Protein AF-A0AA39LMT8-F1 (afdb_monomer)

Mean predicted aligned error: 19.01 Å

Foldseek 3Di:
DVVVVVVVVVVVVVVVVVVVVVVVVVVVVVVVVVPDDDDPPPPPPPPPPPPPPDDPPVDFPAWEFELKDKDKAQPDADPVQAPADRIFIKMWGATPVVRDTDIGHGFHADPDQQWTDGPRHIYGYDAFHNQVVCVVVPHDPVLSVCARSGADPPNRVSVRVVVVVVVVVVVVVCVVCVPPPDPPPPPPPDDDDDDDDPDDDDDPDDDDDDDDDDDDDDDDDDDDDDDDDDDDDDDDDDDDDDDDDDDD

Structure (mmCIF, N/CA/C/O backbone):
data_AF-A0AA39LMT8-F1
#
_entry.id   AF-A0AA39LMT8-F1
#
loop_
_atom_site.group_PDB
_atom_site.id
_atom_site.type_symbol
_atom_site.label_atom_id
_atom_site.label_alt_id
_atom_site.label_comp_id
_atom_site.label_asym_id
_atom_site.label_entity_id
_atom_site.label_seq_id
_atom_site.pdbx_PDB_ins_code
_atom_site.Cartn_x
_atom_site.Cartn_y
_atom_site.Cartn_z
_atom_site.occupancy
_atom_site.B_iso_or_equiv
_atom_site.auth_seq_id
_atom_site.auth_comp_id
_atom_site.auth_asym_id
_atom_site.auth_atom_id
_atom_site.pdbx_PDB_model_num
ATOM 1 N N . MET A 1 1 ? -0.290 -38.517 -28.714 1.00 83.00 1 MET A N 1
ATOM 2 C CA . MET A 1 1 ? 0.423 -37.228 -28.573 1.00 83.00 1 MET A CA 1
ATOM 3 C C . MET A 1 1 ? 0.002 -36.205 -29.624 1.00 83.00 1 MET A C 1
ATOM 5 O O . MET A 1 1 ? -0.630 -35.242 -29.234 1.00 83.00 1 MET A O 1
ATOM 9 N N . LEU A 1 2 ? 0.256 -36.382 -30.929 1.00 88.69 2 LEU A N 1
ATOM 10 C CA . LEU A 1 2 ? -0.140 -35.374 -31.941 1.00 88.69 2 LEU A CA 1
ATOM 11 C C . LEU A 1 2 ? -1.657 -35.095 -32.002 1.00 88.69 2 LEU A C 1
ATOM 13 O O . LEU A 1 2 ? -2.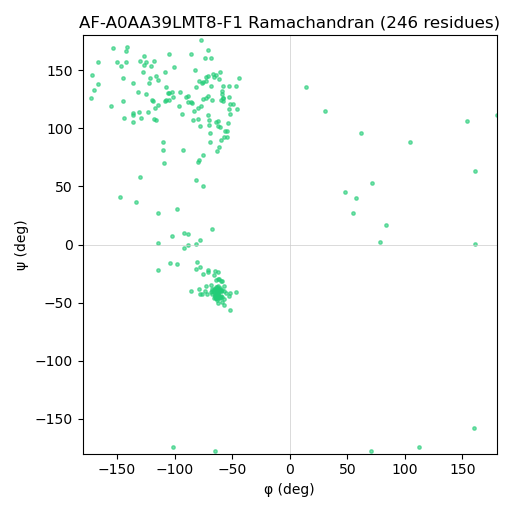061 -33.944 -32.104 1.00 88.69 2 LEU A O 1
ATOM 17 N N . THR A 1 3 ? -2.495 -36.127 -31.889 1.00 93.94 3 THR A N 1
ATOM 18 C CA . THR A 1 3 ? -3.965 -35.991 -31.894 1.00 93.94 3 THR A CA 1
ATOM 19 C C . THR A 1 3 ? -4.499 -35.232 -30.679 1.00 93.94 3 THR A C 1
ATOM 21 O O . THR A 1 3 ? -5.377 -34.391 -30.814 1.00 93.94 3 THR A O 1
ATOM 24 N N . GLU A 1 4 ? -3.921 -35.485 -29.508 1.00 94.69 4 GLU A N 1
ATOM 25 C CA . GLU A 1 4 ? -4.270 -34.833 -28.242 1.00 94.69 4 GLU A CA 1
ATOM 26 C C . GLU A 1 4 ? -3.887 -33.346 -28.244 1.00 94.69 4 GLU A C 1
ATOM 28 O O . GLU A 1 4 ? -4.655 -32.502 -27.791 1.00 94.69 4 GLU A O 1
ATOM 33 N N . ILE A 1 5 ? -2.741 -33.002 -28.843 1.00 94.06 5 ILE A N 1
ATOM 34 C CA . ILE A 1 5 ? -2.322 -31.605 -29.022 1.00 94.06 5 ILE A CA 1
ATOM 35 C C . ILE A 1 5 ? -3.289 -30.865 -29.956 1.00 94.06 5 ILE A C 1
ATOM 37 O O . ILE A 1 5 ? -3.705 -29.751 -29.646 1.00 94.06 5 ILE A O 1
ATOM 41 N N . LEU A 1 6 ? -3.685 -31.476 -31.078 1.00 95.38 6 LEU A N 1
ATOM 42 C CA . LEU A 1 6 ? -4.642 -30.865 -32.009 1.00 95.38 6 LEU A CA 1
ATOM 43 C C . LEU A 1 6 ? -6.020 -30.657 -31.367 1.00 95.38 6 LEU A C 1
ATOM 45 O O . LEU A 1 6 ? -6.659 -29.630 -31.596 1.00 95.38 6 LEU A O 1
ATOM 49 N N . GLU A 1 7 ? -6.457 -31.590 -30.519 1.00 97.19 7 GLU A N 1
ATOM 50 C CA . GLU A 1 7 ? -7.696 -31.438 -29.758 1.00 97.19 7 GLU A CA 1
ATOM 51 C C . GLU A 1 7 ? -7.617 -30.268 -28.766 1.00 97.19 7 GLU A C 1
ATOM 53 O O . GLU A 1 7 ? -8.537 -29.445 -28.715 1.00 97.19 7 GLU A O 1
ATOM 58 N N . GLN A 1 8 ? -6.510 -30.142 -28.027 1.00 94.94 8 GLN A N 1
ATOM 59 C CA . GLN A 1 8 ? -6.300 -29.025 -27.102 1.00 94.94 8 GLN A CA 1
ATOM 60 C C . GLN A 1 8 ? -6.273 -27.673 -27.825 1.00 94.94 8 GLN A C 1
ATOM 62 O O . GLN A 1 8 ? -6.915 -26.726 -27.367 1.00 94.94 8 GLN A O 1
ATOM 67 N N . VAL A 1 9 ? -5.610 -27.580 -28.982 1.00 96.62 9 VAL A N 1
ATOM 68 C CA . VAL A 1 9 ? -5.611 -26.355 -29.803 1.00 96.62 9 VAL A CA 1
ATOM 69 C C . VAL A 1 9 ? -7.036 -25.991 -30.231 1.00 96.62 9 VAL A C 1
ATOM 71 O O . VAL A 1 9 ? -7.453 -24.846 -30.054 1.00 96.62 9 VAL A O 1
ATOM 74 N N . GLY A 1 10 ? -7.835 -26.968 -30.669 1.00 97.44 10 GLY A N 1
ATOM 75 C CA . GLY A 1 10 ? -9.238 -26.734 -31.025 1.00 97.44 10 GLY A CA 1
ATOM 76 C C . GLY A 1 10 ? -10.133 -26.333 -29.840 1.00 97.44 10 GLY A C 1
ATOM 77 O O . GLY A 1 10 ? -11.158 -25.669 -30.022 1.00 97.44 10 GLY A O 1
ATOM 78 N N . GLN A 1 11 ? -9.794 -26.715 -28.605 1.00 95.69 11 GLN A N 1
ATOM 79 C CA . GLN A 1 11 ? -10.485 -26.213 -27.408 1.00 95.69 11 GLN A CA 1
ATOM 80 C C . GLN A 1 11 ? -10.106 -24.757 -27.104 1.00 95.69 11 GLN A C 1
ATOM 82 O O . GLN A 1 11 ? -10.981 -23.956 -26.768 1.00 95.69 11 GLN A O 1
ATOM 87 N N . ILE A 1 12 ? -8.831 -24.397 -27.276 1.00 95.94 12 ILE A N 1
ATOM 88 C CA . ILE A 1 12 ? -8.331 -23.030 -27.069 1.00 95.94 12 ILE A CA 1
ATOM 89 C C . ILE A 1 12 ? -8.960 -22.059 -28.074 1.00 95.94 12 ILE A C 1
ATOM 91 O O . ILE A 1 12 ? -9.402 -20.978 -27.683 1.00 95.94 12 ILE A O 1
ATOM 95 N N . GLU A 1 13 ? -9.064 -22.442 -29.347 1.00 97.06 13 GLU A N 1
ATOM 96 C CA . GLU A 1 13 ? -9.686 -21.600 -30.378 1.00 97.06 13 GLU A CA 1
ATOM 97 C C . GLU A 1 13 ? -11.166 -21.322 -30.080 1.00 97.06 13 GLU A C 1
ATOM 99 O O . GLU A 1 13 ? -11.602 -20.171 -30.139 1.00 97.06 13 GLU A O 1
ATOM 104 N N . ARG A 1 14 ? -11.918 -22.339 -29.637 1.00 97.38 14 ARG A N 1
ATOM 105 C CA . ARG A 1 14 ? -13.317 -22.169 -29.203 1.00 97.38 14 ARG A CA 1
ATOM 106 C C . ARG A 1 14 ? -13.447 -21.267 -27.975 1.00 97.38 14 ARG A C 1
ATOM 108 O O . ARG A 1 14 ? -14.369 -20.456 -27.895 1.00 97.38 14 ARG A O 1
ATOM 115 N N . ALA A 1 15 ? -12.533 -21.391 -27.011 1.00 95.81 15 ALA A N 1
ATOM 116 C CA . ALA A 1 15 ? -12.517 -20.524 -25.834 1.00 95.81 15 ALA A CA 1
ATOM 117 C C . ALA A 1 15 ? -12.221 -19.062 -26.208 1.00 95.81 15 ALA A C 1
ATOM 119 O O . ALA A 1 15 ? -12.847 -18.150 -25.664 1.00 95.81 15 ALA A O 1
ATOM 120 N N . ARG A 1 16 ? -11.315 -18.842 -27.169 1.00 96.38 16 ARG A N 1
ATOM 121 C CA . ARG A 1 16 ? -10.990 -17.514 -27.698 1.00 96.38 16 ARG A CA 1
ATOM 122 C C . ARG A 1 16 ? -12.192 -16.866 -28.385 1.00 96.38 16 ARG A C 1
ATOM 124 O O . ARG A 1 16 ? -12.517 -15.728 -28.063 1.00 96.38 16 ARG A O 1
ATOM 131 N N . GLU A 1 17 ? -12.889 -17.593 -29.255 1.00 97.44 17 GLU A N 1
ATOM 132 C CA . GLU A 1 17 ? -14.073 -17.069 -29.949 1.00 97.44 17 GLU A CA 1
ATOM 133 C C . GLU A 1 17 ? -15.193 -16.683 -28.968 1.00 97.44 17 GLU A C 1
ATOM 135 O O . GLU A 1 17 ? -15.820 -15.630 -29.102 1.00 97.44 17 GLU A O 1
ATOM 140 N N . LYS A 1 18 ? -15.394 -17.483 -27.912 1.00 97.25 18 LYS A N 1
ATOM 141 C CA . LYS A 1 18 ? -16.349 -17.161 -26.843 1.00 97.25 18 LYS A CA 1
ATOM 142 C C . LYS A 1 18 ? -15.986 -15.865 -26.106 1.00 97.25 18 LYS A C 1
ATOM 144 O O . LYS A 1 18 ? -16.876 -15.090 -25.759 1.00 97.25 18 LYS A O 1
ATOM 149 N N . LEU A 1 19 ? -14.696 -15.623 -25.868 1.00 96.75 19 LEU A N 1
ATOM 150 C CA . LEU A 1 19 ? -14.225 -14.389 -25.237 1.00 96.75 19 LEU A CA 1
ATOM 151 C C . LEU A 1 19 ? -14.452 -13.174 -26.148 1.00 96.75 19 LEU A C 1
ATOM 153 O O . LEU A 1 19 ? -14.938 -12.144 -25.680 1.00 96.75 19 LEU A O 1
ATOM 157 N N . ASP A 1 20 ? -14.168 -13.311 -27.445 1.00 96.38 20 ASP A N 1
ATOM 158 C CA . ASP A 1 20 ? -14.384 -12.245 -28.428 1.00 96.38 20 ASP A CA 1
ATOM 159 C C . ASP A 1 20 ? -15.874 -11.850 -28.515 1.00 96.38 20 ASP A C 1
ATOM 161 O O . ASP A 1 20 ? -16.199 -10.659 -28.569 1.00 96.38 20 ASP A O 1
ATOM 165 N N . GLN A 1 21 ? -16.795 -12.817 -28.423 1.00 97.31 21 GLN A N 1
ATOM 166 C CA . GLN A 1 21 ? -18.242 -12.553 -28.369 1.00 97.31 21 GLN A CA 1
ATOM 167 C C . GLN A 1 21 ? -18.667 -11.769 -27.113 1.00 97.31 21 GLN A C 1
ATOM 169 O O . GLN A 1 21 ? -19.445 -10.815 -27.215 1.00 97.31 21 GLN A O 1
ATOM 174 N N . GLU A 1 22 ? -18.145 -12.117 -25.931 1.00 96.88 22 GLU A N 1
ATOM 175 C CA . GLU A 1 22 ? -18.439 -11.387 -24.685 1.00 96.88 22 GLU A CA 1
ATOM 176 C C . GLU A 1 22 ? -17.890 -9.952 -24.719 1.00 96.88 22 GLU A C 1
ATOM 178 O O . GLU A 1 22 ? -18.570 -9.011 -24.302 1.00 96.88 22 GLU A O 1
ATOM 183 N N . VAL A 1 23 ? -16.703 -9.741 -25.298 1.00 96.62 23 VAL A N 1
ATOM 184 C CA . VAL A 1 23 ? -16.135 -8.393 -25.467 1.00 96.62 23 VAL A CA 1
ATOM 185 C C . VAL A 1 23 ? -17.020 -7.524 -26.364 1.00 96.62 23 VAL A C 1
ATOM 187 O O . VAL A 1 23 ? -17.248 -6.351 -26.052 1.00 96.62 23 VAL A O 1
ATOM 190 N N . VAL A 1 24 ? -17.548 -8.076 -27.462 1.00 97.25 24 VAL A N 1
ATOM 191 C CA . VAL A 1 24 ? -18.491 -7.353 -28.333 1.00 97.25 24 VAL A CA 1
ATOM 192 C C . VAL A 1 24 ? -19.761 -6.989 -27.564 1.00 97.25 24 VAL A C 1
ATOM 194 O O . VAL A 1 24 ? -20.172 -5.829 -27.589 1.00 97.25 24 VAL A O 1
ATOM 197 N N . LYS A 1 25 ? -20.333 -7.936 -26.814 1.00 96.38 25 LYS A N 1
ATOM 198 C CA . LYS A 1 25 ? -21.538 -7.717 -26.002 1.00 96.38 25 LYS A CA 1
ATOM 199 C C . LYS A 1 25 ? -21.351 -6.602 -24.967 1.00 96.38 25 LYS A C 1
ATOM 201 O O . LYS A 1 25 ? -22.206 -5.723 -24.855 1.00 96.38 25 LYS A O 1
ATOM 206 N N . LEU A 1 26 ? -20.222 -6.587 -24.255 1.00 93.19 26 LEU A N 1
ATOM 207 C CA . LEU A 1 26 ? -19.905 -5.536 -23.281 1.00 93.19 26 LEU A CA 1
ATOM 208 C C . LEU A 1 26 ? -19.739 -4.162 -23.943 1.00 93.19 26 LEU A C 1
ATOM 210 O O . LEU A 1 26 ? -20.250 -3.169 -23.422 1.00 93.19 26 LEU A O 1
ATOM 214 N N . LYS A 1 27 ? -19.100 -4.093 -25.119 1.00 93.88 27 LYS A N 1
ATOM 215 C CA . LYS A 1 27 ? -18.998 -2.842 -25.892 1.00 93.88 27 LYS A CA 1
ATOM 216 C C . LYS A 1 27 ? -20.373 -2.305 -26.296 1.00 93.88 27 LYS A C 1
ATOM 218 O O . LYS A 1 27 ? -20.593 -1.096 -26.233 1.00 93.88 27 LYS A O 1
ATOM 223 N N . THR A 1 28 ? -21.305 -3.178 -26.675 1.00 92.38 28 THR A N 1
ATOM 224 C CA . THR A 1 28 ? -22.678 -2.776 -27.017 1.00 92.38 28 THR A CA 1
ATOM 225 C C . THR A 1 28 ? -23.432 -2.231 -25.802 1.00 92.38 28 THR A C 1
ATOM 227 O O . THR A 1 28 ? -24.120 -1.215 -25.918 1.00 92.38 28 THR A O 1
ATOM 230 N N . LEU A 1 29 ? -23.270 -2.849 -24.627 1.00 92.25 29 LEU A N 1
ATOM 231 C CA . LEU A 1 29 ? -23.883 -2.366 -23.384 1.00 92.25 29 LEU A CA 1
ATOM 232 C C . LEU A 1 29 ? -23.337 -0.997 -22.967 1.00 92.25 29 LEU A C 1
ATOM 234 O O . LEU A 1 29 ? -24.121 -0.108 -22.640 1.00 92.25 29 LEU A O 1
ATOM 238 N N . LEU A 1 30 ? -22.019 -0.796 -23.054 1.00 90.62 30 LEU A N 1
ATOM 239 C CA . LEU A 1 30 ? -21.395 0.489 -22.736 1.00 90.62 30 LEU A CA 1
ATOM 240 C C . LEU A 1 30 ? -21.912 1.609 -23.650 1.00 90.62 30 LEU A C 1
ATOM 242 O O . LEU A 1 30 ? -22.321 2.663 -23.170 1.00 90.62 30 LEU A O 1
ATOM 246 N N . LYS A 1 31 ? -21.991 1.346 -24.960 1.00 90.06 31 LYS A N 1
ATOM 247 C CA . LYS 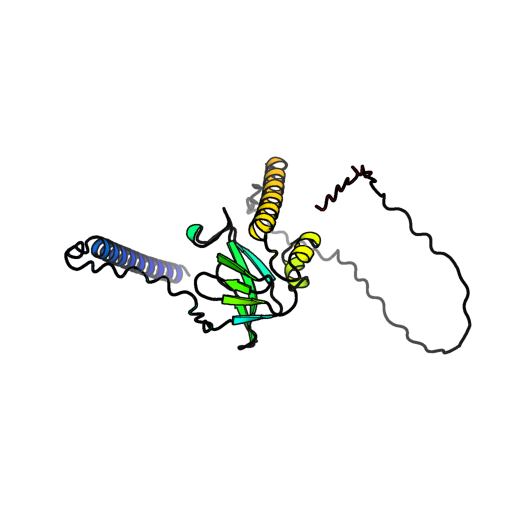A 1 31 ? -22.520 2.311 -25.934 1.00 90.06 31 LYS A CA 1
ATOM 248 C C . LYS A 1 31 ? -24.001 2.634 -25.702 1.00 90.06 31 LYS A C 1
ATOM 250 O O . LYS A 1 31 ? -24.439 3.743 -25.983 1.00 90.06 31 LYS A O 1
ATOM 255 N N . THR A 1 32 ? -24.768 1.679 -25.176 1.00 83.00 32 THR A N 1
ATOM 256 C CA . THR A 1 32 ? -26.179 1.890 -24.813 1.00 83.00 32 THR A CA 1
ATOM 257 C C . THR A 1 32 ? -26.308 2.754 -23.554 1.00 83.00 32 THR A C 1
ATOM 259 O O . THR A 1 32 ? -27.209 3.586 -23.481 1.00 83.00 32 THR A O 1
ATOM 262 N N . ALA A 1 33 ? -25.393 2.611 -22.590 1.00 77.25 33 ALA A N 1
ATOM 263 C CA . ALA A 1 33 ? -25.380 3.418 -21.370 1.00 77.25 33 ALA A CA 1
ATOM 264 C C . ALA A 1 33 ? -25.020 4.895 -21.630 1.00 77.25 33 ALA A C 1
ATOM 266 O O . ALA A 1 33 ? -25.589 5.778 -20.992 1.00 77.25 33 ALA A O 1
ATOM 267 N N . GLU A 1 34 ? -24.135 5.182 -22.591 1.00 77.88 34 GLU A N 1
ATOM 268 C CA . GLU A 1 34 ? -23.766 6.562 -22.960 1.00 77.88 34 GLU A CA 1
ATOM 269 C C . GLU A 1 34 ? -24.880 7.331 -23.692 1.00 77.88 34 GLU A C 1
ATOM 271 O O . GLU A 1 34 ? -24.893 8.559 -23.679 1.00 77.88 34 GLU A O 1
ATOM 276 N N . LEU A 1 35 ? -25.832 6.627 -24.311 1.00 75.50 35 LEU A N 1
ATOM 277 C CA . LEU A 1 35 ? -26.952 7.218 -25.054 1.00 75.50 35 LEU A CA 1
ATOM 278 C C . LEU A 1 35 ? -28.211 7.444 -24.200 1.00 75.50 35 LEU A C 1
ATOM 280 O O . LEU A 1 35 ? -29.268 7.771 -24.745 1.00 75.50 35 LEU A O 1
ATOM 284 N N . ALA A 1 36 ? -28.119 7.293 -22.875 1.00 72.12 36 ALA A N 1
ATOM 285 C CA . ALA A 1 36 ? -29.221 7.625 -21.982 1.00 72.12 36 ALA A CA 1
ATOM 286 C C . ALA A 1 36 ? -29.584 9.120 -22.133 1.00 72.12 36 ALA A C 1
ATOM 288 O O . ALA A 1 36 ? -28.710 9.981 -21.991 1.00 72.12 36 ALA A O 1
ATOM 289 N N . PRO A 1 37 ? -30.850 9.456 -22.447 1.00 74.69 37 PRO A N 1
ATOM 290 C CA . PRO A 1 37 ? -31.252 10.835 -22.673 1.00 74.69 37 PRO A CA 1
ATOM 291 C C . PRO A 1 37 ? -31.032 11.673 -21.405 1.00 74.69 37 PRO A C 1
ATOM 293 O O . PRO A 1 37 ? -31.275 11.183 -20.297 1.00 74.69 37 PRO A O 1
ATOM 296 N N . PRO A 1 38 ? -30.600 12.940 -21.544 1.00 63.44 38 PRO A N 1
ATOM 297 C CA . PRO A 1 38 ? -30.474 13.840 -20.410 1.00 63.44 38 PRO A CA 1
ATOM 298 C C . PRO A 1 38 ? -31.835 13.959 -19.727 1.00 63.44 38 PRO A C 1
ATOM 300 O O . PRO A 1 38 ? -32.846 14.254 -20.368 1.00 63.44 38 PRO A O 1
ATOM 303 N N . LEU A 1 39 ? -31.854 13.692 -18.421 1.00 59.38 39 LEU A N 1
ATOM 304 C CA . LEU A 1 39 ? -33.049 13.834 -17.602 1.00 59.38 39 LEU A CA 1
ATOM 305 C C . LEU A 1 39 ? -33.637 15.244 -17.796 1.00 59.38 39 LEU A C 1
ATOM 307 O O . LEU A 1 39 ? -32.881 16.221 -17.820 1.00 59.38 39 LEU A O 1
ATOM 311 N N . PRO A 1 40 ? -34.968 15.371 -17.946 1.00 59.91 40 PRO A N 1
ATOM 312 C CA . PRO A 1 40 ? -35.617 16.658 -18.135 1.00 59.91 40 PRO A CA 1
ATOM 313 C C . PRO A 1 40 ? -35.294 17.586 -16.960 1.00 59.91 40 PRO A C 1
ATOM 315 O O . PRO A 1 40 ? -35.557 17.284 -15.797 1.00 59.91 40 PRO A O 1
ATOM 318 N N . SER A 1 41 ? -34.725 18.740 -17.292 1.00 56.75 41 SER A N 1
ATOM 319 C CA . SER A 1 41 ? -34.187 19.772 -16.399 1.00 56.75 41 SER A CA 1
ATOM 320 C C . SER A 1 41 ? -35.235 20.518 -15.554 1.00 56.75 41 SER A C 1
ATOM 322 O O . SER A 1 41 ? -34.925 21.535 -14.938 1.00 56.75 41 SER A O 1
ATOM 324 N N . SER A 1 42 ? -36.473 20.025 -15.480 1.00 51.56 42 SER A N 1
ATOM 325 C CA . SER A 1 42 ? -37.609 20.700 -14.841 1.00 51.56 42 SER A CA 1
ATOM 326 C C . SER A 1 42 ? -37.988 20.173 -13.450 1.00 51.56 42 SER A C 1
ATOM 328 O O . SER A 1 42 ? -38.972 20.641 -12.883 1.00 51.56 42 SER A O 1
ATOM 330 N N . GLN A 1 43 ? -37.206 19.269 -12.848 1.00 50.19 43 GLN A N 1
ATOM 331 C CA . GLN A 1 43 ? -37.387 18.861 -11.440 1.00 50.19 43 GLN A CA 1
ATOM 332 C C . GLN A 1 43 ? -36.076 18.832 -10.641 1.00 50.19 43 GLN A C 1
ATOM 334 O O . GLN A 1 43 ? -35.888 18.013 -9.745 1.00 50.19 43 GLN A O 1
ATOM 339 N N . CYS A 1 44 ? -35.171 19.773 -10.907 1.00 40.66 44 CYS A N 1
ATOM 340 C CA . CYS A 1 44 ? -34.081 20.073 -9.983 1.00 40.66 44 CYS A CA 1
ATOM 341 C C . CYS A 1 44 ? -34.618 20.941 -8.838 1.00 40.66 44 CYS A C 1
ATOM 343 O O . CYS A 1 44 ? -34.330 22.136 -8.757 1.00 40.66 44 CYS A O 1
ATOM 345 N N . LEU A 1 45 ? -35.396 20.344 -7.930 1.00 47.12 45 LEU A N 1
ATOM 346 C CA . LEU A 1 45 ? -35.428 20.859 -6.567 1.00 47.12 45 LEU A CA 1
ATOM 347 C C . LEU A 1 45 ? -34.007 20.688 -6.042 1.00 47.12 45 LEU A C 1
ATOM 349 O O . LEU A 1 45 ? -33.574 19.579 -5.735 1.00 47.12 45 LEU A O 1
ATOM 353 N N . ALA A 1 46 ? -33.261 21.790 -6.019 1.00 48.16 46 ALA A N 1
ATOM 354 C CA . ALA A 1 46 ? -31.994 21.872 -5.330 1.00 48.16 46 ALA A CA 1
ATOM 355 C C . ALA A 1 46 ? -32.261 21.566 -3.852 1.00 48.16 46 ALA A C 1
ATOM 357 O O . ALA A 1 46 ? -32.545 22.455 -3.050 1.00 48.16 46 ALA A O 1
ATOM 358 N N . LEU A 1 47 ? -32.175 20.285 -3.495 1.00 42.44 47 LEU A N 1
ATOM 359 C CA . LEU A 1 47 ? -31.815 19.860 -2.158 1.00 42.44 47 LEU A CA 1
ATOM 360 C C . LEU A 1 47 ? -30.413 20.413 -1.936 1.00 42.44 47 LEU A C 1
ATOM 362 O O . LEU A 1 47 ? -29.408 19.753 -2.190 1.00 42.44 47 LEU A O 1
ATOM 366 N N . VAL A 1 48 ? -30.360 21.678 -1.520 1.00 40.03 48 VAL A N 1
ATOM 367 C CA . VAL A 1 48 ? -29.222 22.231 -0.804 1.00 40.03 48 VAL A CA 1
ATOM 368 C C . VAL A 1 48 ? -28.900 21.176 0.247 1.00 40.03 48 VAL A C 1
ATOM 370 O O . VAL A 1 48 ? -29.772 20.896 1.075 1.00 40.03 48 VAL A O 1
ATOM 373 N N . PRO A 1 49 ? -27.714 20.542 0.221 1.00 43.28 49 PRO A N 1
ATOM 374 C CA . PRO A 1 49 ? -27.304 19.709 1.325 1.00 43.28 49 PRO A CA 1
ATOM 375 C C . PRO A 1 49 ? -27.255 20.658 2.510 1.00 43.28 49 PRO A C 1
ATOM 377 O O . PRO A 1 49 ? -26.345 21.484 2.629 1.00 43.28 49 PRO A O 1
ATOM 380 N N . VAL A 1 50 ? -28.293 20.612 3.345 1.00 41.56 50 VAL A N 1
ATOM 381 C CA . VAL A 1 50 ? -28.250 21.206 4.667 1.00 41.56 50 VAL A CA 1
ATOM 382 C C . VAL A 1 50 ? -26.987 20.617 5.258 1.00 41.56 50 VAL A C 1
ATOM 384 O O . VAL A 1 50 ? -26.880 19.400 5.421 1.00 41.56 50 VAL A O 1
ATOM 387 N N . ARG A 1 51 ? -25.985 21.474 5.471 1.00 43.16 51 ARG A N 1
ATOM 388 C CA . ARG A 1 51 ? -24.774 21.142 6.209 1.00 43.16 51 ARG A CA 1
ATOM 389 C C . ARG A 1 51 ? -25.234 20.835 7.626 1.00 43.16 51 ARG A C 1
ATOM 391 O O . ARG A 1 51 ? -25.222 21.698 8.496 1.00 43.16 51 ARG A O 1
ATOM 398 N N . SER A 1 52 ? -25.734 19.619 7.813 1.00 42.41 52 SER A N 1
ATOM 399 C CA . SER A 1 52 ? -26.078 19.064 9.101 1.00 42.41 52 SER A CA 1
ATOM 400 C C . SER A 1 52 ? -24.749 18.849 9.800 1.00 42.41 52 SER A C 1
ATOM 402 O O . SER A 1 52 ? -24.010 17.899 9.541 1.00 42.41 52 SER A O 1
ATOM 404 N N . ALA A 1 53 ? -24.392 19.839 10.608 1.00 52.16 53 ALA A N 1
ATOM 405 C CA . ALA A 1 53 ? -23.398 19.670 11.634 1.00 52.16 53 ALA A CA 1
ATOM 406 C C . ALA A 1 53 ? -23.800 18.446 12.475 1.00 52.16 53 ALA A C 1
ATOM 408 O O . ALA A 1 53 ? -24.911 18.382 12.991 1.00 52.16 53 ALA A O 1
ATOM 409 N N . ASN A 1 54 ? -22.863 17.512 12.627 1.00 48.34 54 ASN A N 1
ATOM 410 C CA . ASN A 1 54 ? -22.853 16.478 13.662 1.00 48.34 54 ASN A CA 1
ATOM 411 C C . ASN A 1 54 ? -23.862 15.323 13.572 1.00 48.34 54 ASN A C 1
ATOM 413 O O . ASN A 1 54 ? -24.435 14.960 14.592 1.00 48.34 54 ASN A O 1
ATOM 417 N N . ASN A 1 55 ? -23.938 14.615 12.443 1.00 40.06 55 ASN A N 1
ATOM 418 C CA . ASN A 1 55 ? -24.321 13.199 12.491 1.00 40.06 55 ASN A CA 1
ATOM 419 C C . ASN A 1 55 ? -23.126 12.306 12.154 1.00 40.06 55 ASN A C 1
ATOM 421 O O . ASN A 1 55 ? -22.870 11.929 11.014 1.00 40.06 55 ASN A O 1
ATOM 425 N N . ARG A 1 56 ? -22.380 11.991 13.218 1.00 46.12 56 ARG A N 1
ATOM 426 C CA . ARG A 1 56 ? -21.495 10.831 13.332 1.00 46.12 56 ARG A CA 1
ATOM 427 C C . ARG A 1 56 ? -22.338 9.575 13.078 1.00 46.12 56 ARG A C 1
ATOM 429 O O . ARG A 1 56 ? -22.926 9.025 14.004 1.00 46.12 56 ARG A O 1
ATOM 436 N N . VAL A 1 57 ? -22.397 9.111 11.836 1.00 45.75 57 VAL A N 1
ATOM 437 C CA . VAL A 1 57 ? -22.741 7.713 11.558 1.00 45.75 57 VAL A CA 1
ATOM 438 C C . VAL A 1 57 ? -21.491 6.898 11.912 1.00 45.75 57 VAL A C 1
ATOM 440 O O . VAL A 1 57 ? -20.672 6.573 11.063 1.00 45.75 57 VAL A O 1
ATOM 443 N N . GLU A 1 58 ? -21.260 6.674 13.211 1.00 51.69 58 GLU A N 1
ATOM 444 C CA . GLU A 1 58 ? -20.185 5.810 13.735 1.00 51.69 58 GLU A CA 1
ATOM 445 C C . GLU A 1 58 ? -20.605 4.338 13.683 1.00 51.69 58 GLU A C 1
ATOM 447 O O . GLU A 1 58 ? -20.633 3.636 14.694 1.00 51.69 58 GLU A O 1
ATOM 452 N N . SER A 1 59 ? -20.987 3.864 12.501 1.00 48.69 59 SER A N 1
ATOM 453 C CA . SER A 1 59 ? -21.379 2.465 12.309 1.00 48.69 59 SER A CA 1
ATOM 454 C C . SER A 1 59 ? -21.001 1.965 10.917 1.00 48.69 59 SER A C 1
ATOM 456 O O . SER A 1 59 ? -21.776 1.268 10.279 1.00 48.69 59 SER A O 1
ATOM 458 N N . GLU A 1 60 ? -19.818 2.334 10.427 1.00 58.97 60 GLU A N 1
ATOM 459 C CA . GLU A 1 60 ? -19.138 1.485 9.448 1.00 58.97 60 GLU A CA 1
ATOM 460 C C . GLU A 1 60 ? -18.346 0.442 10.233 1.00 58.97 60 GLU A C 1
ATOM 462 O O . GLU A 1 60 ? -17.537 0.798 11.099 1.00 58.97 60 GLU A O 1
ATOM 467 N N . ASP A 1 61 ? -18.617 -0.835 9.968 1.00 70.81 61 ASP A N 1
ATOM 468 C CA . ASP A 1 61 ? -17.978 -1.966 10.632 1.00 70.81 61 ASP A CA 1
ATOM 469 C C . ASP A 1 61 ? -16.457 -1.847 10.536 1.00 70.81 61 ASP A C 1
ATOM 471 O O . ASP A 1 61 ? -15.827 -2.054 9.497 1.00 70.81 61 ASP A O 1
ATOM 475 N N . LYS A 1 62 ? -15.844 -1.457 11.654 1.00 89.38 62 LYS A N 1
ATOM 476 C CA . LYS A 1 62 ? -14.414 -1.195 11.699 1.00 89.38 62 LYS A CA 1
ATOM 477 C C . LYS A 1 62 ? -13.660 -2.513 11.773 1.00 89.38 62 LYS A C 1
ATOM 479 O O . LYS A 1 62 ? -13.508 -3.096 12.849 1.00 89.38 62 LYS A O 1
ATOM 484 N N . ILE A 1 63 ? -13.111 -2.938 10.643 1.00 95.81 63 ILE A N 1
ATOM 485 C CA . ILE A 1 63 ? -12.297 -4.149 10.569 1.00 95.81 63 ILE A CA 1
ATOM 486 C C . ILE A 1 63 ? -10.993 -3.915 11.341 1.00 95.81 63 ILE A C 1
ATOM 488 O O . ILE A 1 63 ? -10.255 -2.967 11.076 1.00 95.81 63 ILE A O 1
ATOM 492 N N . THR A 1 64 ? -10.690 -4.768 12.318 1.00 97.69 64 THR A N 1
ATOM 493 C CA . THR A 1 64 ? -9.441 -4.678 13.086 1.00 97.69 64 THR A CA 1
ATOM 494 C C . THR A 1 64 ? -8.449 -5.728 12.591 1.00 97.69 64 THR A C 1
ATOM 496 O O . THR A 1 64 ? -8.808 -6.891 12.415 1.00 97.69 64 THR A O 1
ATOM 499 N N . ILE A 1 65 ? -7.210 -5.304 12.339 1.00 98.12 65 ILE A N 1
ATOM 500 C CA . ILE A 1 65 ? -6.124 -6.144 11.822 1.00 98.12 65 ILE A CA 1
ATOM 501 C C . ILE A 1 65 ? -4.983 -6.138 12.841 1.00 98.12 65 ILE A C 1
ATOM 503 O O . ILE A 1 65 ? -4.488 -5.067 13.199 1.00 98.12 65 ILE A O 1
ATOM 507 N N . ARG A 1 66 ? -4.565 -7.324 13.287 1.00 97.94 66 ARG A N 1
ATOM 508 C CA . ARG A 1 66 ? -3.389 -7.549 14.146 1.00 97.94 66 ARG A CA 1
ATOM 509 C C . ARG A 1 66 ? -2.233 -8.143 13.343 1.00 97.94 66 ARG A C 1
ATOM 511 O O . ARG A 1 66 ? -2.458 -8.653 12.247 1.00 97.94 66 ARG A O 1
ATOM 518 N N . ASP A 1 67 ? -1.025 -8.092 13.910 1.00 97.75 67 ASP A N 1
ATOM 519 C CA . ASP A 1 67 ? 0.218 -8.540 13.248 1.00 97.75 67 ASP A CA 1
ATOM 520 C C . ASP A 1 67 ? 0.327 -7.973 11.823 1.00 97.75 67 ASP A C 1
ATOM 522 O O . ASP A 1 67 ? 0.542 -8.668 10.831 1.00 97.75 67 ASP A O 1
ATOM 526 N N . TRP A 1 68 ? 0.026 -6.680 11.719 1.00 98.25 68 TRP A N 1
ATOM 527 C CA . TRP A 1 68 ? -0.185 -6.025 10.443 1.00 98.25 68 TRP A CA 1
ATOM 528 C C . TRP A 1 68 ? 1.148 -5.628 9.808 1.00 98.25 68 TRP A C 1
ATOM 530 O O . TRP A 1 68 ? 2.119 -5.310 10.491 1.00 98.25 68 TRP A O 1
ATOM 540 N N . TYR A 1 69 ? 1.183 -5.597 8.484 1.00 98.44 69 TYR A N 1
ATOM 541 C CA . TYR A 1 69 ? 2.294 -5.113 7.669 1.00 98.44 69 TYR A CA 1
ATOM 542 C C . TYR A 1 69 ? 1.738 -4.359 6.456 1.00 98.44 69 TYR A C 1
ATOM 544 O O . TYR A 1 69 ? 0.534 -4.393 6.194 1.00 98.44 69 TYR A O 1
ATOM 552 N N . PHE A 1 70 ? 2.591 -3.672 5.695 1.00 97.69 70 PHE A N 1
ATOM 553 C CA . PHE A 1 70 ? 2.175 -3.049 4.435 1.00 97.69 70 PHE A CA 1
ATOM 554 C C . PHE A 1 70 ? 3.039 -3.491 3.263 1.00 97.69 70 PHE A C 1
ATOM 556 O O . PHE A 1 70 ? 4.184 -3.909 3.430 1.00 97.69 70 PHE A O 1
ATOM 563 N N . ARG A 1 71 ? 2.482 -3.370 2.059 1.00 96.88 71 ARG A N 1
ATOM 564 C CA . ARG A 1 71 ? 3.187 -3.602 0.796 1.00 96.88 71 ARG A CA 1
ATOM 565 C C . ARG A 1 71 ? 3.024 -2.402 -0.120 1.00 96.88 71 ARG A C 1
ATOM 567 O O . ARG A 1 71 ? 1.992 -1.731 -0.093 1.00 96.88 71 ARG A O 1
ATOM 574 N N . LEU A 1 72 ? 4.046 -2.161 -0.936 1.00 96.38 72 LEU A N 1
ATOM 575 C CA . LEU A 1 72 ? 3.992 -1.195 -2.028 1.00 96.38 72 LEU A CA 1
ATOM 576 C C . LEU A 1 72 ? 3.655 -1.941 -3.319 1.00 96.38 72 LEU A C 1
ATOM 578 O O . LEU A 1 72 ? 4.404 -2.821 -3.742 1.00 96.38 72 LEU A O 1
ATOM 582 N N . LEU A 1 73 ? 2.535 -1.595 -3.943 1.00 94.88 73 LEU A N 1
ATOM 583 C CA . LEU A 1 73 ? 2.161 -2.086 -5.264 1.00 94.88 73 LEU A CA 1
ATOM 584 C C . LEU A 1 73 ? 2.640 -1.089 -6.314 1.00 94.88 73 LEU A C 1
ATOM 586 O O . LEU A 1 73 ? 2.139 0.026 -6.378 1.00 94.88 73 LEU A O 1
ATOM 590 N N . VAL A 1 74 ? 3.612 -1.491 -7.130 1.00 93.25 74 VAL A N 1
ATOM 591 C CA . VAL A 1 74 ? 4.182 -0.652 -8.206 1.00 93.25 74 VAL A CA 1
ATOM 592 C C . VAL A 1 74 ? 3.561 -0.977 -9.572 1.00 93.25 74 VAL A C 1
ATOM 594 O O . VAL A 1 74 ? 3.668 -0.210 -10.522 1.00 93.25 74 VAL A O 1
ATOM 597 N N . ARG A 1 75 ? 2.901 -2.131 -9.690 1.00 89.12 75 ARG A N 1
ATOM 598 C CA . ARG A 1 75 ? 2.219 -2.593 -10.905 1.00 89.12 75 ARG A CA 1
ATOM 599 C C . ARG A 1 75 ? 0.808 -3.035 -10.554 1.00 89.12 75 ARG A C 1
ATOM 601 O O . ARG A 1 75 ? 0.555 -3.406 -9.410 1.00 89.12 75 ARG A O 1
ATOM 608 N N . ASN A 1 76 ? -0.067 -3.048 -11.556 1.00 87.00 76 ASN A N 1
ATOM 609 C CA . ASN A 1 76 ? -1.430 -3.575 -11.450 1.00 87.00 76 ASN A CA 1
ATOM 610 C C . ASN A 1 76 ? -2.264 -2.894 -10.347 1.00 87.00 76 ASN A C 1
ATOM 612 O O . ASN A 1 76 ? -3.009 -3.561 -9.634 1.00 87.00 76 ASN A O 1
ATOM 616 N N . PHE A 1 77 ? -2.124 -1.576 -10.195 1.00 89.12 77 PHE A N 1
ATOM 617 C CA . PHE A 1 77 ? -2.972 -0.766 -9.320 1.00 89.12 77 PHE A CA 1
ATOM 618 C C . PHE A 1 77 ? -3.691 0.304 -10.146 1.00 89.12 77 PHE A C 1
ATOM 620 O O . PHE A 1 77 ? -3.199 0.711 -11.199 1.00 89.12 77 PHE A O 1
ATOM 627 N N . ASP A 1 78 ? -4.847 0.757 -9.666 1.00 87.69 78 ASP A N 1
ATOM 628 C CA . ASP A 1 78 ? -5.554 1.886 -10.261 1.00 87.69 78 ASP A CA 1
ATOM 629 C C . ASP A 1 78 ? -4.965 3.205 -9.720 1.00 87.69 78 ASP A C 1
ATOM 631 O O . ASP A 1 78 ? -5.105 3.474 -8.520 1.00 87.69 78 ASP A O 1
ATOM 635 N N . PRO A 1 79 ? -4.326 4.041 -10.563 1.00 87.06 79 PRO A N 1
ATOM 636 C CA . PRO A 1 79 ? -3.714 5.296 -10.136 1.00 87.06 79 PRO A CA 1
ATOM 637 C C . PRO A 1 79 ? -4.725 6.324 -9.623 1.00 87.06 79 PRO A C 1
ATOM 639 O O . PRO A 1 79 ? -4.353 7.190 -8.838 1.00 87.06 79 PRO A O 1
ATOM 642 N N . THR A 1 80 ? -6.000 6.224 -10.007 1.00 88.31 80 THR A N 1
ATOM 643 C CA . THR A 1 80 ? -7.046 7.140 -9.524 1.00 88.31 80 THR A CA 1
ATOM 644 C C . THR A 1 80 ? -7.519 6.801 -8.107 1.00 88.31 80 THR A C 1
ATOM 646 O O . THR A 1 80 ? -8.050 7.657 -7.401 1.00 88.31 80 THR A O 1
ATOM 649 N N . SER A 1 81 ? -7.260 5.568 -7.661 1.00 85.12 81 SER A N 1
ATOM 650 C CA . SER A 1 81 ? -7.673 5.033 -6.358 1.00 85.12 81 SER A CA 1
ATOM 651 C C . SER A 1 81 ? -6.640 5.218 -5.239 1.00 85.12 81 SER A C 1
ATOM 653 O O . SER A 1 81 ? -6.874 4.822 -4.095 1.00 85.12 81 SER A O 1
ATOM 655 N N . THR A 1 82 ? -5.467 5.776 -5.545 1.00 90.56 82 THR A N 1
ATOM 656 C CA . THR A 1 82 ? -4.342 5.903 -4.609 1.00 90.56 82 THR A CA 1
ATOM 657 C C . THR A 1 82 ? -3.945 7.367 -4.421 1.00 90.56 82 THR A C 1
ATOM 659 O O . THR A 1 82 ? -3.971 8.149 -5.368 1.00 90.56 82 THR A O 1
ATOM 662 N N . PRO A 1 83 ? -3.549 7.779 -3.204 1.00 91.19 83 PRO A N 1
ATOM 663 C CA . PRO A 1 83 ? -3.053 9.126 -2.960 1.00 91.19 83 PRO A CA 1
ATOM 664 C C . PRO A 1 83 ? -1.597 9.331 -3.409 1.00 91.19 83 PRO A C 1
ATOM 666 O O . PRO A 1 83 ? -1.042 10.388 -3.111 1.00 91.19 83 PRO A O 1
ATOM 669 N N . PHE A 1 84 ? -0.973 8.329 -4.030 1.00 93.44 84 PHE A N 1
ATOM 670 C CA . PHE A 1 84 ? 0.440 8.305 -4.394 1.00 93.44 84 PHE A CA 1
ATOM 671 C C . PHE A 1 84 ? 0.630 8.243 -5.910 1.00 93.44 84 PHE A C 1
ATOM 673 O O . PHE A 1 84 ? -0.114 7.558 -6.608 1.00 93.44 84 PHE A O 1
ATOM 680 N N . ASP A 1 85 ? 1.679 8.896 -6.404 1.00 90.25 85 ASP A N 1
ATOM 681 C CA . ASP A 1 85 ? 2.062 8.822 -7.812 1.00 90.25 85 ASP A CA 1
ATOM 682 C C . ASP A 1 85 ? 2.949 7.594 -8.083 1.00 90.25 85 ASP A C 1
ATOM 684 O O . ASP A 1 85 ? 4.016 7.419 -7.485 1.00 90.25 85 ASP A O 1
ATOM 688 N N . GLY A 1 86 ? 2.500 6.722 -8.986 1.00 90.69 86 GLY A N 1
ATOM 689 C CA . GLY A 1 86 ? 3.268 5.564 -9.449 1.00 90.69 86 GLY A CA 1
ATOM 690 C C . GLY A 1 86 ? 3.298 4.346 -8.516 1.00 90.69 86 GLY A C 1
ATOM 691 O O . GLY A 1 86 ? 3.956 3.363 -8.860 1.00 90.69 86 GLY A O 1
ATOM 692 N N . PHE A 1 87 ? 2.600 4.368 -7.375 1.00 95.62 87 PHE A N 1
ATOM 693 C CA . PHE A 1 87 ? 2.420 3.189 -6.522 1.00 95.62 87 PHE A CA 1
ATOM 694 C C . PHE A 1 87 ? 1.137 3.254 -5.676 1.00 95.62 87 PHE A C 1
ATOM 696 O O . PHE A 1 87 ? 0.496 4.294 -5.553 1.00 95.62 87 PHE A O 1
ATOM 703 N N . ALA A 1 88 ? 0.778 2.141 -5.041 1.00 96.75 88 ALA A N 1
ATOM 704 C CA . ALA A 1 88 ? -0.258 2.074 -4.015 1.00 96.75 88 ALA A CA 1
ATOM 705 C C . ALA A 1 88 ? 0.277 1.409 -2.742 1.00 96.75 88 ALA A C 1
ATOM 707 O O . ALA A 1 88 ? 1.208 0.604 -2.789 1.00 96.75 88 ALA A O 1
ATOM 708 N N . VAL A 1 89 ? -0.319 1.736 -1.595 1.00 97.12 89 VAL A N 1
ATOM 709 C CA . VAL A 1 89 ? -0.014 1.088 -0.313 1.00 97.12 89 VAL A CA 1
ATOM 710 C C . VAL A 1 89 ? -1.190 0.202 0.055 1.00 97.12 89 VAL A C 1
ATOM 712 O O . VAL A 1 89 ? -2.310 0.694 0.150 1.00 97.12 89 VAL A O 1
ATOM 715 N N . ILE A 1 90 ? -0.940 -1.082 0.283 1.00 97.12 90 ILE A N 1
ATOM 716 C CA . ILE A 1 90 ? -1.934 -2.030 0.806 1.00 97.12 90 ILE A CA 1
ATOM 717 C C . ILE A 1 90 ? -1.469 -2.568 2.152 1.00 97.12 90 ILE A C 1
ATOM 719 O O . ILE A 1 90 ? -0.270 -2.564 2.443 1.00 97.12 90 ILE A O 1
ATOM 723 N N . LEU A 1 91 ? -2.401 -3.060 2.961 1.00 97.44 91 LEU A N 1
ATOM 724 C CA . LEU A 1 91 ? -2.092 -3.711 4.225 1.00 97.44 91 LEU A CA 1
ATOM 725 C C . LEU A 1 91 ? -2.341 -5.206 4.148 1.00 97.44 91 LEU A C 1
ATOM 727 O O . LEU A 1 91 ? -3.265 -5.648 3.472 1.00 97.44 91 LEU A O 1
ATOM 731 N N . GLY A 1 92 ? -1.543 -5.955 4.896 1.00 97.88 92 GLY A N 1
ATOM 732 C CA . GLY A 1 92 ? -1.791 -7.354 5.205 1.00 97.88 92 GLY A CA 1
ATOM 733 C C . GLY A 1 92 ? -1.743 -7.595 6.711 1.00 97.88 92 GLY A C 1
ATOM 734 O O . GLY A 1 92 ? -1.214 -6.769 7.456 1.00 97.88 92 GLY A O 1
ATOM 735 N N . GLY A 1 93 ? -2.303 -8.709 7.167 1.00 98.19 93 GLY A N 1
ATOM 736 C CA . GLY A 1 93 ? -2.242 -9.141 8.564 1.00 98.19 93 GLY A CA 1
ATOM 737 C C . GLY A 1 93 ? -3.336 -10.150 8.886 1.00 98.19 93 GLY A C 1
ATOM 738 O O . GLY A 1 93 ? -3.883 -10.781 7.984 1.00 98.19 93 GLY A O 1
ATOM 739 N N . ILE A 1 94 ? -3.682 -10.276 10.166 1.00 98.25 94 ILE A N 1
ATOM 740 C CA . ILE A 1 94 ? -4.747 -11.171 10.632 1.00 98.25 94 ILE A CA 1
ATOM 741 C C . ILE A 1 94 ? -5.956 -10.350 11.069 1.00 98.25 94 ILE A C 1
ATOM 743 O O . ILE A 1 94 ? -5.857 -9.504 11.963 1.00 98.25 94 ILE A O 1
ATOM 747 N N . ARG A 1 95 ? -7.118 -10.615 10.475 1.00 97.69 95 ARG A N 1
ATOM 748 C CA . ARG A 1 95 ? -8.380 -9.982 10.874 1.00 97.69 95 ARG A CA 1
ATOM 749 C C . ARG A 1 95 ? -8.822 -10.537 12.232 1.00 97.69 95 ARG A C 1
ATOM 751 O O . ARG A 1 95 ? -8.862 -11.749 12.420 1.00 97.69 95 ARG A O 1
ATOM 758 N N . THR A 1 96 ? -9.122 -9.683 13.208 1.00 96.94 96 THR A N 1
ATOM 759 C CA . THR A 1 96 ? -9.311 -10.132 14.605 1.00 96.94 96 THR A CA 1
ATOM 760 C C . THR A 1 96 ? -10.634 -10.847 14.871 1.00 96.94 96 THR A C 1
ATOM 762 O O . THR A 1 96 ? -10.723 -11.616 15.820 1.00 96.94 96 THR A O 1
ATOM 765 N N . ASP A 1 97 ? -11.666 -10.575 14.078 1.00 95.56 97 ASP A N 1
ATOM 766 C CA . ASP A 1 97 ? -13.005 -11.164 14.217 1.00 95.56 97 ASP A CA 1
ATOM 767 C C . ASP A 1 97 ? -13.091 -12.589 13.647 1.00 95.56 97 ASP A C 1
ATOM 769 O O . ASP A 1 97 ? -13.734 -13.459 14.225 1.00 95.56 97 ASP A O 1
ATOM 773 N N . THR A 1 98 ? -12.411 -12.834 12.530 1.00 96.62 98 THR A N 1
ATOM 774 C CA . THR A 1 98 ? -12.425 -14.099 11.781 1.00 96.62 98 THR A CA 1
ATOM 775 C C . THR A 1 98 ? -11.156 -14.921 11.994 1.00 96.62 98 THR A C 1
ATOM 777 O O . THR A 1 98 ? -11.147 -16.109 11.688 1.00 96.62 98 THR A O 1
ATOM 780 N N . ASN A 1 99 ? -10.088 -14.317 12.530 1.00 97.00 99 ASN A N 1
ATOM 781 C CA . ASN A 1 99 ? -8.749 -14.907 12.654 1.00 97.00 99 ASN A CA 1
ATOM 782 C C . ASN A 1 99 ? -8.163 -15.423 11.330 1.00 97.00 99 ASN A C 1
ATOM 784 O O . ASN A 1 99 ? -7.329 -16.325 11.331 1.00 97.00 99 ASN A O 1
ATOM 788 N N . GLN A 1 100 ? -8.578 -14.840 10.207 1.00 97.75 100 GLN A N 1
ATOM 789 C CA . GLN A 1 100 ? -8.068 -15.179 8.882 1.00 97.75 100 GLN A CA 1
ATOM 790 C C . GLN A 1 100 ? -7.031 -14.161 8.414 1.00 97.75 100 GLN A C 1
ATOM 792 O O . GLN A 1 100 ? -7.064 -12.989 8.809 1.00 97.75 100 GLN A O 1
ATOM 797 N N . GLU A 1 101 ? -6.120 -14.616 7.554 1.00 97.75 101 GLU A N 1
ATOM 798 C CA . GLU A 1 101 ? -5.268 -13.714 6.788 1.00 97.75 101 GLU A CA 1
ATOM 799 C C . GLU A 1 101 ? -6.133 -12.765 5.961 1.00 97.75 101 GLU A C 1
ATOM 801 O O . GLU A 1 101 ? -7.126 -13.158 5.347 1.00 97.75 101 GLU A O 1
ATOM 806 N N . TRP A 1 102 ? -5.755 -11.494 5.969 1.00 97.50 102 TRP A N 1
ATOM 807 C CA . TRP A 1 102 ? -6.493 -10.440 5.302 1.00 97.50 102 TRP A CA 1
ATOM 808 C C . TRP A 1 102 ? -5.543 -9.518 4.566 1.00 97.50 102 TRP A C 1
ATOM 810 O O . TRP A 1 102 ? -4.496 -9.142 5.096 1.00 97.50 102 TRP A O 1
ATOM 820 N N . ILE A 1 103 ? -5.942 -9.120 3.361 1.00 97.12 103 ILE A N 1
ATOM 821 C CA . ILE A 1 103 ? -5.264 -8.109 2.558 1.00 97.12 103 ILE A CA 1
ATOM 822 C C . ILE A 1 103 ? -6.290 -7.038 2.206 1.00 97.12 103 ILE A C 1
ATOM 824 O O . ILE A 1 103 ? -7.391 -7.342 1.752 1.00 97.12 103 ILE A O 1
ATOM 828 N N . THR A 1 104 ? -5.945 -5.777 2.444 1.00 95.75 104 THR A N 1
ATOM 829 C CA . THR A 1 104 ? -6.828 -4.646 2.155 1.00 95.75 104 THR A CA 1
ATOM 830 C C . THR A 1 104 ? -6.682 -4.180 0.710 1.00 95.75 104 THR A C 1
ATOM 832 O O . THR A 1 104 ? -5.665 -4.421 0.061 1.00 95.75 104 THR A O 1
ATOM 835 N N . GLY A 1 105 ? -7.657 -3.398 0.242 1.00 94.81 105 GLY A N 1
ATOM 836 C CA . GLY A 1 105 ? -7.460 -2.526 -0.916 1.00 94.81 105 GLY A CA 1
ATOM 837 C C . GLY A 1 105 ? -6.429 -1.417 -0.658 1.00 94.81 105 GLY A C 1
ATOM 838 O O . GLY A 1 105 ? -5.830 -1.331 0.423 1.00 94.81 105 GLY A O 1
ATOM 839 N N . SER A 1 106 ? -6.245 -0.551 -1.659 1.00 96.06 106 SER A N 1
ATOM 840 C CA . SER A 1 106 ? -5.360 0.618 -1.580 1.00 96.06 106 SER A CA 1
ATOM 841 C C . SER A 1 106 ? -5.774 1.555 -0.442 1.00 96.06 106 SER A C 1
ATOM 843 O O . SER A 1 106 ? -6.951 1.894 -0.291 1.00 96.06 106 SER A O 1
ATOM 845 N N . VAL A 1 107 ? -4.804 1.979 0.366 1.00 95.69 107 VAL A N 1
ATOM 846 C CA . VAL A 1 107 ? -4.999 2.973 1.421 1.00 95.69 107 VAL A CA 1
ATOM 847 C C . VAL A 1 107 ? -5.218 4.337 0.778 1.00 95.69 107 VAL A C 1
ATOM 849 O O . VAL A 1 107 ? -4.295 4.940 0.234 1.00 95.69 107 VAL A O 1
ATOM 852 N N . VAL A 1 108 ? -6.441 4.845 0.899 1.00 95.81 108 VAL A N 1
ATOM 853 C CA . VAL A 1 108 ? -6.858 6.148 0.367 1.00 95.81 108 VAL A CA 1
ATOM 854 C C . VAL A 1 108 ? -6.544 7.264 1.363 1.00 95.81 108 VAL A C 1
ATOM 856 O O . VAL A 1 108 ? -6.102 8.353 0.985 1.00 95.81 108 VAL A O 1
ATOM 859 N N . ASN A 1 109 ? -6.761 7.008 2.659 1.00 95.19 109 ASN A N 1
ATOM 860 C CA . ASN A 1 109 ? -6.568 8.011 3.701 1.00 95.19 109 ASN A CA 1
ATOM 861 C C . ASN A 1 109 ? -6.156 7.408 5.053 1.00 95.19 109 ASN A C 1
ATOM 863 O O . ASN A 1 109 ? -6.464 6.262 5.366 1.00 95.19 109 ASN A O 1
ATOM 867 N N . VAL A 1 110 ? -5.510 8.216 5.896 1.00 96.12 110 VAL A N 1
ATOM 868 C CA . VAL A 1 110 ? -5.155 7.875 7.280 1.00 96.12 110 VAL A CA 1
ATOM 869 C C . VAL A 1 110 ? -5.865 8.854 8.209 1.00 96.12 110 VAL A C 1
ATOM 871 O O . VAL A 1 110 ? -5.503 10.026 8.292 1.00 96.12 110 VAL A O 1
ATOM 874 N N . VAL A 1 111 ? -6.881 8.366 8.921 1.00 94.38 111 VAL A N 1
ATOM 875 C CA . VAL A 1 111 ? -7.706 9.167 9.843 1.00 94.38 111 VAL A CA 1
ATOM 876 C C . VAL A 1 111 ? -6.976 9.403 11.166 1.00 94.38 111 VAL A C 1
ATOM 878 O O . VAL A 1 111 ? -7.001 10.498 11.726 1.00 94.38 111 VAL A O 1
ATOM 881 N N . LYS A 1 112 ? -6.318 8.365 11.690 1.00 95.31 112 LYS A N 1
ATOM 882 C CA . LYS A 1 112 ? -5.487 8.402 12.906 1.00 95.31 112 LYS A CA 1
ATOM 883 C C . LYS A 1 112 ? -4.271 7.510 12.688 1.00 95.31 112 LYS A C 1
ATOM 885 O O . LYS A 1 112 ? -4.291 6.663 11.807 1.00 95.31 112 LYS A O 1
ATOM 890 N N . LYS A 1 113 ? -3.256 7.606 13.555 1.00 96.06 113 LYS A N 1
ATOM 891 C CA . LYS A 1 113 ? -2.035 6.782 13.441 1.00 96.06 113 LYS A CA 1
ATOM 892 C C . LYS A 1 113 ? -2.316 5.294 13.193 1.00 96.06 113 LYS A C 1
ATOM 894 O O .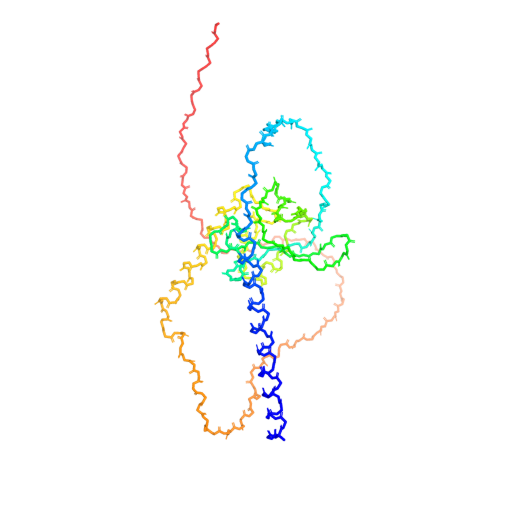 LYS A 1 113 ? -1.674 4.668 12.366 1.00 96.06 113 LYS A O 1
ATOM 899 N N . ARG A 1 114 ? -3.325 4.744 13.869 1.00 97.06 114 ARG A N 1
ATOM 900 C CA . ARG A 1 114 ? -3.744 3.339 13.756 1.00 97.06 114 ARG A CA 1
ATOM 901 C C . ARG A 1 114 ? -5.142 3.176 13.160 1.00 97.06 114 ARG A C 1
ATOM 903 O O . ARG A 1 114 ? -5.889 2.271 13.530 1.00 97.06 114 ARG A O 1
ATOM 910 N N . THR A 1 115 ? -5.587 4.126 12.344 1.00 96.62 115 THR A N 1
ATOM 911 C CA . THR A 1 115 ? -6.894 4.054 11.680 1.00 96.62 115 THR A CA 1
ATOM 912 C C . THR A 1 115 ? -6.817 4.663 10.298 1.00 96.62 115 THR A C 1
ATOM 914 O O . THR A 1 115 ? -6.455 5.827 10.146 1.00 96.62 115 THR A O 1
ATOM 917 N N . LEU A 1 116 ? -7.189 3.876 9.307 1.00 95.69 116 LEU A N 1
ATOM 918 C CA . LEU A 1 116 ? -7.003 4.175 7.897 1.00 95.69 116 LEU A CA 1
ATOM 919 C C . LEU A 1 116 ? -8.200 3.688 7.097 1.00 95.69 116 LEU A C 1
ATOM 921 O O . LEU A 1 116 ? -8.925 2.799 7.537 1.00 95.69 116 LEU A O 1
ATOM 925 N N . CYS A 1 117 ? -8.389 4.294 5.939 1.00 95.12 117 CYS A N 1
ATOM 926 C CA . CYS A 1 117 ? -9.518 4.055 5.063 1.00 95.12 117 CYS A CA 1
ATOM 927 C C . CYS A 1 117 ? -9.005 3.606 3.700 1.00 95.12 117 CYS A C 1
ATOM 929 O O . CYS A 1 117 ? -8.022 4.138 3.174 1.00 95.12 117 CYS A O 1
ATOM 931 N N . THR A 1 118 ? -9.707 2.633 3.149 1.00 94.50 118 THR A N 1
ATOM 932 C CA . THR A 1 118 ? -9.644 2.251 1.736 1.00 94.50 118 THR A CA 1
ATOM 933 C C . THR A 1 118 ? -10.861 2.837 1.018 1.00 94.50 118 THR A C 1
ATOM 935 O O . THR A 1 118 ? -11.613 3.586 1.641 1.00 94.50 118 THR A O 1
ATOM 938 N N . GLY A 1 119 ? -11.062 2.516 -0.263 1.00 90.44 119 GLY A N 1
ATOM 939 C CA . GLY A 1 119 ? -12.274 2.923 -0.986 1.00 90.44 119 GLY A CA 1
ATOM 940 C C . GLY A 1 119 ? -13.566 2.441 -0.316 1.00 90.44 119 GLY A C 1
ATOM 941 O O . GLY A 1 119 ? -14.534 3.190 -0.273 1.00 90.44 119 GLY A O 1
ATOM 942 N N . ASP A 1 120 ? -13.534 1.246 0.283 1.00 89.44 120 ASP A N 1
ATOM 943 C CA . ASP A 1 120 ? -14.759 0.555 0.707 1.00 89.44 120 ASP A CA 1
ATOM 944 C C . ASP A 1 120 ? -14.887 0.391 2.226 1.00 89.44 120 ASP A C 1
ATOM 946 O O . ASP A 1 120 ? -15.971 0.131 2.732 1.00 89.44 120 ASP A O 1
ATOM 950 N N . ASN A 1 121 ? -13.774 0.454 2.965 1.00 94.44 121 ASN A N 1
ATOM 951 C CA . ASN A 1 121 ? -13.737 0.058 4.374 1.00 94.44 121 ASN A CA 1
ATOM 952 C C . ASN A 1 121 ? -12.764 0.888 5.215 1.00 94.44 121 ASN A C 1
ATOM 954 O O . ASN A 1 121 ? -11.714 1.339 4.732 1.00 94.44 121 ASN A O 1
ATOM 958 N N . THR A 1 122 ? -13.069 0.972 6.513 1.00 95.81 122 THR A N 1
ATOM 959 C CA . THR A 1 122 ? -12.207 1.559 7.545 1.00 95.81 122 THR A CA 1
ATOM 960 C C . THR A 1 122 ? -11.558 0.474 8.404 1.00 95.81 122 THR A C 1
ATOM 962 O O . THR A 1 122 ? -12.227 -0.383 8.978 1.00 95.81 122 THR A O 1
ATOM 965 N N . TYR A 1 123 ? -10.240 0.566 8.571 1.00 96.94 123 TYR A N 1
ATOM 966 C CA . TYR A 1 123 ? -9.433 -0.411 9.293 1.00 96.94 123 TYR A CA 1
ATOM 967 C C . TYR A 1 123 ? -8.821 0.168 10.569 1.00 96.94 123 TYR A C 1
ATOM 969 O O . TYR A 1 123 ? -8.368 1.318 10.605 1.00 96.94 123 TYR A O 1
ATOM 977 N N . LYS A 1 124 ? -8.775 -0.639 11.634 1.00 97.62 124 LYS A N 1
ATOM 978 C CA . LYS A 1 124 ? -8.021 -0.376 12.868 1.00 97.62 124 LYS A CA 1
ATOM 979 C C . LYS A 1 124 ? -6.779 -1.261 12.904 1.00 97.62 124 LYS A C 1
ATOM 981 O O . LYS A 1 124 ? -6.893 -2.471 12.760 1.00 97.62 124 LYS A O 1
ATOM 986 N N . LEU A 1 125 ? -5.625 -0.664 13.176 1.00 97.94 125 LEU A N 1
ATOM 987 C CA . LEU A 1 125 ? -4.391 -1.411 13.406 1.00 97.94 125 LEU A CA 1
ATOM 988 C C . LEU A 1 125 ? -4.284 -1.771 14.887 1.00 97.94 125 LEU A C 1
ATOM 990 O O . LEU A 1 125 ? -4.321 -0.879 15.746 1.00 97.94 125 LEU A O 1
ATOM 994 N N . ASP A 1 126 ? -4.180 -3.062 15.169 1.00 97.69 126 ASP A N 1
ATOM 995 C CA . ASP A 1 126 ? -3.964 -3.594 16.507 1.00 97.69 126 ASP A CA 1
ATOM 996 C C . ASP A 1 126 ? -2.499 -3.992 16.701 1.00 97.69 126 ASP A C 1
ATOM 998 O O . ASP A 1 126 ? -1.922 -4.732 15.906 1.00 97.69 126 ASP A O 1
ATOM 1002 N N . GLY A 1 127 ? -1.899 -3.468 17.769 1.00 96.94 127 GLY A N 1
ATOM 1003 C CA . GLY A 1 127 ? -0.470 -3.615 18.036 1.00 96.94 127 GLY A CA 1
ATOM 1004 C C . GLY A 1 127 ? 0.464 -2.833 17.092 1.00 96.94 127 GLY A C 1
ATOM 1005 O O . GLY A 1 127 ? 0.014 -2.046 16.247 1.00 96.94 127 GLY A O 1
ATOM 1006 N N . PRO A 1 128 ? 1.785 -2.991 17.294 1.00 97.62 128 PRO A N 1
ATOM 1007 C CA . PRO A 1 128 ? 2.800 -2.462 16.393 1.00 97.62 128 PRO A CA 1
ATOM 1008 C C . PRO A 1 128 ? 2.826 -3.235 15.068 1.00 97.62 128 PRO A C 1
ATOM 1010 O O . PRO A 1 128 ? 2.227 -4.306 14.945 1.00 97.62 128 PRO A O 1
ATOM 1013 N N . ILE A 1 129 ? 3.523 -2.682 14.078 1.00 98.19 129 ILE A N 1
ATOM 1014 C CA . ILE A 1 129 ? 3.770 -3.368 12.808 1.00 98.19 129 ILE A CA 1
ATOM 1015 C C . ILE A 1 129 ? 4.560 -4.666 13.033 1.00 98.19 129 ILE A C 1
ATOM 1017 O O . ILE A 1 129 ? 5.412 -4.751 13.919 1.00 98.19 129 ILE A O 1
ATOM 1021 N N . SER A 1 130 ? 4.319 -5.661 12.187 1.00 98.31 130 SER A N 1
ATOM 1022 C CA . SER A 1 130 ? 5.094 -6.896 12.131 1.00 98.31 130 SER A CA 1
ATOM 1023 C C . SER A 1 130 ? 6.500 -6.617 11.587 1.00 98.31 130 SER A C 1
ATOM 1025 O O . SER A 1 130 ? 6.737 -6.680 10.379 1.00 98.31 130 SER A O 1
ATOM 1027 N N . GLU A 1 131 ? 7.449 -6.273 12.466 1.00 98.06 131 GLU A N 1
ATOM 1028 C CA . GLU A 1 131 ? 8.828 -5.939 12.067 1.00 98.06 131 GLU A CA 1
ATOM 1029 C C . GLU A 1 131 ? 9.478 -7.058 11.253 1.00 98.06 131 GLU A C 1
ATOM 1031 O O . GLU A 1 131 ? 10.100 -6.791 10.229 1.00 98.06 131 GLU A O 1
ATOM 1036 N N . ARG A 1 132 ? 9.269 -8.315 11.662 1.00 97.94 132 ARG A N 1
ATOM 1037 C CA . ARG A 1 132 ? 9.784 -9.490 10.952 1.00 97.94 132 ARG A CA 1
ATOM 1038 C C . ARG A 1 132 ? 9.305 -9.521 9.502 1.00 97.94 132 ARG A C 1
ATOM 1040 O O . ARG A 1 132 ? 10.129 -9.577 8.598 1.00 97.94 132 ARG A O 1
ATOM 1047 N N . SER A 1 133 ? 7.995 -9.397 9.285 1.00 97.94 133 SER A N 1
ATOM 1048 C CA . SER A 1 133 ? 7.408 -9.382 7.940 1.00 97.94 133 SER A CA 1
ATOM 1049 C C . SER A 1 133 ? 7.968 -8.239 7.092 1.00 97.94 133 SER A C 1
ATOM 1051 O O . SER A 1 133 ? 8.229 -8.405 5.904 1.00 97.94 133 SER A O 1
ATOM 1053 N N . MET A 1 134 ? 8.182 -7.069 7.698 1.00 98.31 134 MET A N 1
ATOM 1054 C CA . MET A 1 134 ? 8.738 -5.904 7.011 1.00 98.31 134 MET A CA 1
ATOM 1055 C C . MET A 1 134 ? 10.211 -6.087 6.620 1.00 98.31 134 MET A C 1
ATOM 1057 O O . MET A 1 134 ? 10.594 -5.719 5.509 1.00 98.31 134 MET A O 1
ATOM 1061 N N . ILE A 1 135 ? 11.024 -6.675 7.500 1.00 97.88 135 ILE A N 1
ATOM 1062 C CA . ILE A 1 135 ? 12.427 -7.008 7.216 1.00 97.88 135 ILE A CA 1
ATOM 1063 C C . ILE A 1 135 ? 12.506 -8.058 6.104 1.00 97.88 135 ILE A C 1
ATOM 1065 O O . ILE A 1 135 ? 13.272 -7.878 5.159 1.00 97.88 135 ILE A O 1
ATOM 1069 N N . ASP A 1 136 ? 11.679 -9.104 6.174 1.00 97.50 136 ASP A N 1
ATOM 1070 C CA . ASP A 1 136 ? 11.632 -10.177 5.172 1.00 97.50 136 ASP A CA 1
ATOM 1071 C C . ASP A 1 136 ? 11.227 -9.644 3.781 1.00 97.50 136 ASP A C 1
ATOM 1073 O O . ASP A 1 136 ? 11.680 -10.147 2.755 1.00 97.50 136 ASP A O 1
ATOM 1077 N N . MET A 1 137 ? 10.431 -8.569 3.731 1.00 96.38 137 MET A N 1
ATOM 1078 C CA . MET A 1 137 ? 10.089 -7.846 2.496 1.00 96.38 137 MET A CA 1
ATOM 1079 C C . MET A 1 137 ? 11.168 -6.849 2.030 1.00 96.38 137 MET A C 1
ATOM 1081 O O . MET A 1 137 ? 10.988 -6.184 1.009 1.00 96.38 137 MET A O 1
ATOM 1085 N N . GLY A 1 138 ? 12.284 -6.726 2.752 1.00 96.75 138 GLY A N 1
ATOM 1086 C CA . GLY A 1 138 ? 13.424 -5.886 2.379 1.00 96.75 138 GLY A CA 1
ATOM 1087 C C . GLY A 1 138 ? 13.299 -4.412 2.770 1.00 96.75 138 GLY A C 1
ATOM 1088 O O . GLY A 1 138 ? 14.036 -3.574 2.241 1.00 96.75 138 GLY A O 1
ATOM 1089 N N . PHE A 1 139 ? 12.386 -4.055 3.679 1.00 97.19 139 PHE A N 1
ATOM 1090 C CA . PHE A 1 139 ? 12.301 -2.679 4.169 1.00 97.19 139 PHE A CA 1
ATOM 1091 C C . PHE A 1 139 ? 13.432 -2.375 5.169 1.00 97.19 139 PHE A C 1
ATOM 1093 O O . PHE A 1 139 ? 13.742 -3.200 6.026 1.00 97.19 139 PHE A O 1
ATOM 1100 N N . PRO A 1 140 ? 14.049 -1.179 5.111 1.00 97.06 140 PRO A N 1
ATOM 1101 C CA . PRO A 1 140 ? 15.119 -0.819 6.035 1.00 97.06 140 PRO A CA 1
ATOM 1102 C C . PRO A 1 140 ? 14.578 -0.549 7.445 1.00 97.06 140 PRO A C 1
ATOM 1104 O O . PRO A 1 140 ? 13.552 0.117 7.604 1.00 97.06 140 PRO A O 1
ATOM 1107 N N . GLN A 1 141 ? 15.319 -0.985 8.469 1.00 97.31 141 GLN A N 1
ATOM 1108 C CA . GLN A 1 141 ? 14.922 -0.887 9.881 1.00 97.31 141 GLN A CA 1
ATOM 1109 C C . GLN A 1 141 ? 14.518 0.538 10.295 1.00 97.31 141 GLN A C 1
ATOM 1111 O O . GLN A 1 141 ? 13.475 0.735 10.914 1.00 97.31 141 GLN A O 1
ATOM 1116 N N . ASP A 1 142 ? 15.282 1.554 9.884 1.00 96.94 142 ASP A N 1
ATOM 1117 C CA . ASP A 1 142 ? 14.992 2.959 10.208 1.00 96.94 142 ASP A CA 1
ATOM 1118 C C . ASP A 1 142 ? 13.647 3.443 9.654 1.00 96.94 142 ASP A C 1
ATOM 1120 O O . ASP A 1 142 ? 13.018 4.343 10.217 1.00 96.94 142 ASP A O 1
ATOM 1124 N N . PHE A 1 143 ? 13.205 2.882 8.526 1.00 97.19 143 PHE A N 1
ATOM 1125 C CA . PHE A 1 143 ? 11.897 3.184 7.957 1.00 97.19 143 PHE A CA 1
ATOM 1126 C C . PHE A 1 143 ? 10.795 2.467 8.734 1.00 97.19 143 PHE A C 1
ATOM 1128 O O . PHE A 1 143 ? 9.801 3.105 9.075 1.00 97.19 143 PHE A O 1
ATOM 1135 N N . ILE A 1 144 ? 11.010 1.194 9.086 1.00 97.75 144 ILE A N 1
ATOM 1136 C CA . ILE A 1 144 ? 10.087 0.389 9.900 1.00 97.75 144 ILE A CA 1
ATOM 1137 C C . ILE A 1 144 ? 9.824 1.079 11.244 1.00 97.75 144 ILE A C 1
ATOM 1139 O O . ILE A 1 144 ? 8.670 1.295 11.605 1.00 97.75 144 ILE A O 1
ATOM 1143 N N . LEU A 1 145 ? 10.867 1.545 11.935 1.00 96.88 145 LEU A N 1
ATOM 1144 C CA . LEU A 1 145 ? 10.738 2.240 13.223 1.00 96.88 145 LEU A CA 1
ATOM 1145 C C . LEU A 1 145 ? 9.889 3.521 13.143 1.00 96.88 145 LEU A C 1
ATOM 1147 O O . LEU A 1 145 ? 9.184 3.860 14.093 1.00 96.88 145 LEU A O 1
ATOM 1151 N N . ARG A 1 146 ? 9.897 4.231 12.005 1.00 96.94 146 ARG A N 1
ATOM 1152 C CA . ARG A 1 146 ? 9.071 5.442 11.813 1.00 96.94 146 ARG A CA 1
ATOM 1153 C C . ARG A 1 146 ? 7.580 5.142 11.693 1.00 96.94 146 ARG A C 1
ATOM 1155 O O . ARG A 1 146 ? 6.771 6.037 11.935 1.00 96.94 146 ARG A O 1
ATOM 1162 N N . VAL A 1 147 ? 7.231 3.923 11.290 1.00 96.94 147 VAL A N 1
ATOM 1163 C CA . VAL A 1 147 ? 5.850 3.474 11.054 1.00 96.94 147 VAL A CA 1
ATOM 1164 C C . VAL A 1 147 ? 5.407 2.376 12.026 1.00 96.94 147 VAL A C 1
ATOM 1166 O O . VAL A 1 147 ? 4.265 1.929 11.956 1.00 96.94 147 VAL A O 1
ATOM 1169 N N . ALA A 1 148 ? 6.274 1.974 12.963 1.00 97.00 148 ALA A N 1
ATOM 1170 C CA . ALA A 1 148 ? 6.042 0.861 13.881 1.00 97.00 148 ALA A CA 1
ATOM 1171 C C . ALA A 1 148 ? 4.769 1.031 14.713 1.00 97.00 148 ALA A C 1
ATOM 1173 O O . ALA A 1 148 ? 3.984 0.102 14.871 1.00 97.00 148 ALA A O 1
ATOM 1174 N N . GLU A 1 149 ? 4.513 2.256 15.167 1.00 97.00 149 GLU A N 1
ATOM 1175 C CA . GLU A 1 149 ? 3.351 2.614 15.985 1.00 97.00 149 GLU A CA 1
ATOM 1176 C C . GLU A 1 149 ? 2.108 2.999 15.157 1.00 97.00 149 GLU A C 1
ATOM 1178 O O . GLU A 1 149 ? 1.110 3.497 15.699 1.00 97.00 149 GLU A O 1
ATOM 1183 N N . GLY A 1 150 ? 2.165 2.781 13.841 1.00 97.06 150 GLY A N 1
ATOM 1184 C CA . GLY A 1 150 ? 1.167 3.182 12.858 1.00 97.06 150 GLY A CA 1
ATOM 1185 C C . GLY A 1 150 ? 1.664 4.275 11.907 1.00 97.06 150 GLY A C 1
ATOM 1186 O O . GLY A 1 150 ? 2.819 4.698 11.927 1.00 97.06 150 GLY A O 1
ATOM 1187 N N . PHE A 1 151 ? 0.763 4.773 11.068 1.00 97.19 151 PHE A N 1
ATOM 1188 C CA . PHE A 1 151 ? 1.067 5.754 10.032 1.00 97.19 151 PHE A CA 1
ATOM 1189 C C . PHE A 1 151 ? 1.265 7.160 10.628 1.00 97.19 151 PHE A C 1
ATOM 1191 O O . PHE A 1 151 ? 0.382 7.674 11.326 1.00 97.19 151 PHE A O 1
ATOM 1198 N N . PRO A 1 152 ? 2.399 7.836 10.367 1.00 95.38 152 PRO A N 1
ATOM 1199 C CA . PRO A 1 152 ? 2.609 9.194 10.850 1.00 95.38 152 PRO A CA 1
ATOM 1200 C C . PRO A 1 152 ? 1.666 10.180 10.143 1.00 95.38 152 PRO A C 1
ATOM 1202 O O . PRO A 1 152 ? 1.149 9.920 9.060 1.00 95.38 152 PRO A O 1
ATOM 1205 N N . ARG A 1 153 ? 1.451 11.366 10.728 1.00 92.62 153 ARG A N 1
ATOM 1206 C CA . ARG A 1 153 ? 0.539 12.376 10.148 1.00 92.62 153 ARG A CA 1
ATOM 1207 C C . ARG A 1 153 ? 0.954 12.799 8.732 1.00 92.62 153 ARG A C 1
ATOM 1209 O O . ARG A 1 153 ? 0.108 13.107 7.904 1.00 92.62 153 ARG A O 1
ATOM 1216 N N . ASN A 1 154 ? 2.254 12.789 8.459 1.00 94.56 154 ASN A N 1
ATOM 1217 C CA . ASN A 1 154 ? 2.860 13.069 7.162 1.00 94.56 154 ASN A CA 1
ATOM 1218 C C . ASN A 1 154 ? 3.202 11.786 6.381 1.00 94.56 154 ASN A C 1
ATOM 1220 O O . ASN A 1 154 ? 4.174 11.789 5.625 1.00 94.56 154 ASN A O 1
ATOM 1224 N N . TYR A 1 155 ? 2.440 10.697 6.561 1.00 95.88 155 TYR A N 1
ATOM 1225 C CA . TYR A 1 155 ? 2.732 9.407 5.925 1.00 95.88 155 TYR A CA 1
ATOM 1226 C C . TYR A 1 155 ? 2.935 9.528 4.415 1.00 95.88 155 TYR A C 1
ATOM 1228 O O . TYR A 1 155 ? 3.894 8.957 3.917 1.00 95.88 155 TYR A O 1
ATOM 1236 N N . LYS A 1 156 ? 2.125 10.329 3.705 1.00 95.75 156 LYS A N 1
ATOM 1237 C CA . LYS A 1 156 ? 2.266 10.502 2.251 1.00 95.75 156 LYS A CA 1
ATOM 1238 C C . LYS A 1 156 ? 3.699 10.866 1.858 1.00 95.75 156 LYS A C 1
ATOM 1240 O O . LYS A 1 156 ? 4.374 10.099 1.186 1.00 95.75 156 LYS A O 1
ATOM 1245 N N . SER A 1 157 ? 4.209 11.950 2.442 1.00 96.25 157 SER A N 1
ATOM 1246 C CA . SER A 1 157 ? 5.578 12.417 2.212 1.00 96.25 157 SER A CA 1
ATOM 1247 C C . SER A 1 157 ? 6.639 11.405 2.654 1.00 96.25 157 SER A C 1
ATOM 1249 O O . SER A 1 157 ? 7.684 11.291 2.019 1.00 96.25 157 SER A O 1
ATOM 1251 N N . VAL A 1 158 ? 6.403 10.672 3.747 1.00 96.00 158 VAL A N 1
ATOM 1252 C CA . VAL A 1 158 ? 7.331 9.635 4.229 1.00 96.00 158 VAL A CA 1
ATOM 1253 C C . VAL A 1 158 ? 7.454 8.498 3.210 1.00 96.00 158 VAL A C 1
ATOM 1255 O O . VAL A 1 158 ? 8.569 8.095 2.884 1.00 96.00 158 VAL A O 1
ATOM 1258 N N . PHE A 1 159 ? 6.327 8.027 2.678 1.00 96.94 159 PHE A N 1
ATOM 1259 C CA . PHE A 1 159 ? 6.271 6.954 1.688 1.00 96.94 159 PHE A CA 1
ATOM 1260 C C . PHE A 1 159 ? 6.780 7.405 0.314 1.00 96.94 159 PHE A C 1
ATOM 1262 O O . PHE A 1 159 ? 7.574 6.693 -0.288 1.00 96.94 159 PHE A O 1
ATOM 1269 N N . GLU A 1 160 ? 6.420 8.603 -0.149 1.00 96.44 160 GLU A N 1
ATOM 1270 C CA . GLU A 1 160 ? 6.923 9.174 -1.408 1.00 96.44 160 GLU A CA 1
ATOM 1271 C C . GLU A 1 160 ? 8.445 9.343 -1.389 1.00 96.44 160 GLU A C 1
ATOM 1273 O O . GLU A 1 160 ? 9.127 8.940 -2.328 1.00 96.44 160 GLU A O 1
ATOM 1278 N N . LYS A 1 161 ? 9.006 9.881 -0.296 1.00 96.25 161 LYS A N 1
ATOM 1279 C CA . LYS A 1 161 ? 10.464 10.018 -0.141 1.00 96.25 161 LYS A CA 1
ATOM 1280 C C . LYS A 1 161 ? 11.163 8.665 -0.125 1.00 96.25 161 LYS A C 1
ATOM 1282 O O . LYS A 1 161 ? 12.235 8.524 -0.713 1.00 96.25 161 LYS A O 1
ATOM 1287 N N . PHE A 1 162 ? 10.575 7.685 0.559 1.00 95.69 162 PHE A N 1
ATOM 1288 C CA . PHE A 1 162 ? 11.099 6.325 0.569 1.00 95.69 162 PHE A CA 1
ATOM 1289 C C . PHE A 1 162 ? 11.085 5.724 -0.841 1.00 95.69 162 PHE A C 1
ATOM 1291 O O . PHE A 1 162 ? 12.124 5.272 -1.320 1.00 95.69 162 PHE A O 1
ATOM 1298 N N . TYR A 1 163 ? 9.947 5.798 -1.530 1.00 95.38 163 TYR A N 1
ATOM 1299 C CA . TYR A 1 163 ? 9.784 5.266 -2.877 1.00 95.38 163 TYR A CA 1
ATOM 1300 C C . TYR A 1 163 ? 10.737 5.925 -3.881 1.00 95.38 163 TYR A C 1
ATOM 1302 O O . TYR A 1 163 ? 11.442 5.224 -4.604 1.00 95.38 163 TYR A O 1
ATOM 1310 N N . ALA A 1 164 ? 10.852 7.256 -3.863 1.00 94.75 164 ALA A N 1
ATOM 1311 C CA . ALA A 1 164 ? 11.797 7.987 -4.705 1.00 94.75 164 ALA A CA 1
ATOM 1312 C C . ALA A 1 164 ? 13.256 7.580 -4.432 1.00 94.75 164 ALA A C 1
ATOM 1314 O O . ALA A 1 164 ? 14.033 7.403 -5.365 1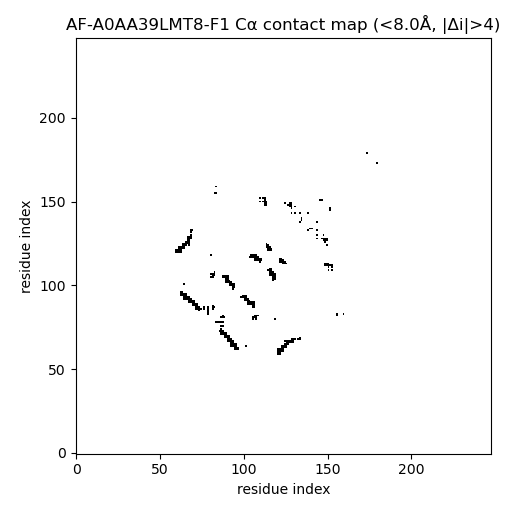.00 94.75 164 ALA A O 1
ATOM 1315 N N . SER A 1 165 ? 13.633 7.371 -3.165 1.00 94.62 165 SER A N 1
ATOM 1316 C CA . SER A 1 165 ? 14.979 6.905 -2.798 1.00 94.62 165 SER A CA 1
ATOM 1317 C C . SER A 1 165 ? 15.282 5.512 -3.354 1.00 94.62 165 SER A C 1
ATOM 1319 O O . SER A 1 165 ? 16.361 5.287 -3.903 1.00 94.62 165 SER A O 1
ATOM 1321 N N . VAL A 1 166 ? 14.326 4.583 -3.253 1.00 92.44 166 VAL A N 1
ATOM 1322 C CA . VAL A 1 166 ? 14.465 3.228 -3.810 1.00 92.44 166 VAL A CA 1
ATOM 1323 C C . VAL A 1 166 ? 14.545 3.277 -5.336 1.00 92.44 166 VAL A C 1
ATOM 1325 O O . VAL A 1 166 ? 15.448 2.673 -5.912 1.00 92.44 166 VAL A O 1
ATOM 1328 N N . ARG A 1 167 ? 13.663 4.047 -5.984 1.00 92.56 167 ARG A N 1
ATOM 1329 C CA . ARG A 1 167 ? 13.646 4.226 -7.440 1.00 92.56 167 ARG A CA 1
ATOM 1330 C C . ARG A 1 167 ? 14.964 4.801 -7.961 1.00 92.56 167 ARG A C 1
ATOM 1332 O O . ARG A 1 167 ? 15.572 4.202 -8.834 1.00 92.56 167 ARG A O 1
ATOM 1339 N N . ASN A 1 168 ? 15.467 5.876 -7.356 1.00 93.06 168 ASN A N 1
ATOM 1340 C CA . ASN A 1 168 ? 16.730 6.497 -7.764 1.00 93.06 168 ASN A CA 1
ATOM 1341 C C . ASN A 1 168 ? 17.921 5.536 -7.641 1.00 93.06 168 ASN A C 1
ATOM 1343 O O . ASN A 1 168 ? 18.817 5.544 -8.482 1.00 93.06 168 ASN A O 1
ATOM 1347 N N . LYS A 1 169 ? 17.944 4.693 -6.599 1.00 91.62 169 LYS A N 1
ATOM 1348 C CA . LYS A 1 169 ? 18.981 3.662 -6.441 1.00 91.62 169 LYS A CA 1
ATOM 1349 C C . LYS A 1 169 ? 18.870 2.575 -7.506 1.00 91.62 169 LYS A C 1
ATOM 1351 O O . LYS A 1 169 ? 19.898 2.136 -8.013 1.00 91.62 169 LYS A O 1
ATOM 1356 N N . ALA A 1 170 ? 17.651 2.156 -7.841 1.00 88.75 170 ALA A N 1
ATOM 1357 C CA . ALA A 1 170 ? 17.413 1.192 -8.909 1.00 88.75 170 ALA A CA 1
ATOM 1358 C C . ALA A 1 170 ? 17.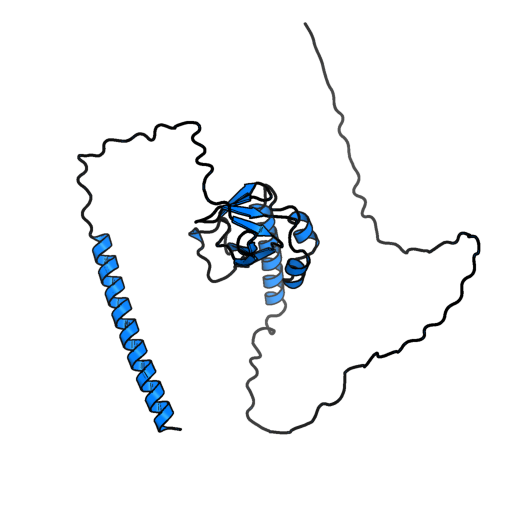848 1.756 -10.272 1.00 88.75 170 ALA A C 1
ATOM 1360 O O . ALA A 1 170 ? 18.599 1.096 -10.987 1.00 88.75 170 ALA A O 1
ATOM 1361 N N . ASP A 1 171 ? 17.476 2.998 -10.585 1.00 89.56 171 ASP A N 1
ATOM 1362 C CA . ASP A 1 171 ? 17.857 3.670 -11.831 1.00 89.56 171 ASP A CA 1
ATOM 1363 C C . ASP A 1 171 ? 19.385 3.834 -11.930 1.00 89.56 171 ASP A C 1
ATOM 1365 O O . ASP A 1 171 ? 19.985 3.504 -12.953 1.00 89.56 171 ASP A O 1
ATOM 1369 N N . ALA A 1 172 ? 20.047 4.246 -10.843 1.00 91.75 172 ALA A N 1
ATOM 1370 C CA . ALA A 1 172 ? 21.507 4.325 -10.787 1.00 91.75 172 ALA A CA 1
ATOM 1371 C C . ALA A 1 172 ? 22.176 2.952 -10.972 1.00 91.75 172 ALA A C 1
ATOM 1373 O O . ALA A 1 172 ? 23.207 2.849 -11.635 1.00 91.75 172 ALA A O 1
ATOM 1374 N N . TYR A 1 173 ? 21.594 1.888 -10.412 1.00 89.88 173 TYR A N 1
ATOM 1375 C CA . TYR A 1 173 ? 22.102 0.531 -10.598 1.00 89.88 173 TYR A CA 1
ATOM 1376 C C . TYR A 1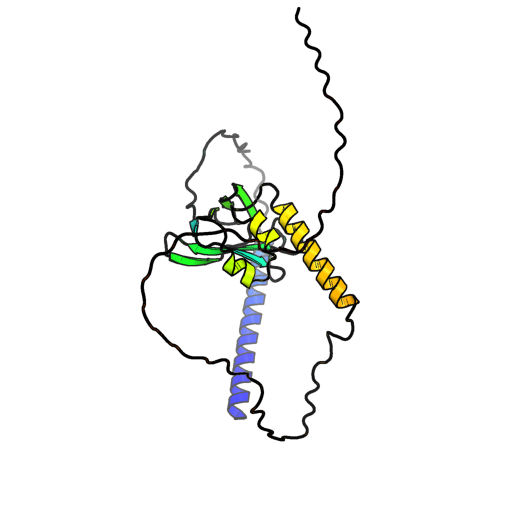 173 ? 22.012 0.083 -12.061 1.00 89.88 173 TYR A C 1
ATOM 1378 O O . TYR A 1 173 ? 22.977 -0.480 -12.577 1.00 89.88 173 TYR A O 1
ATOM 1386 N N . VAL A 1 174 ? 20.892 0.367 -12.732 1.00 89.44 174 VAL A N 1
ATOM 1387 C CA . VAL A 1 174 ? 20.689 0.052 -14.154 1.00 89.44 174 VAL A CA 1
ATOM 1388 C C . VAL A 1 174 ? 21.671 0.829 -15.032 1.00 89.44 174 VAL A C 1
ATOM 1390 O O . VAL A 1 174 ? 22.326 0.232 -15.883 1.00 89.44 174 VAL A O 1
ATOM 1393 N N . LEU A 1 175 ? 21.839 2.133 -14.790 1.00 90.19 175 LEU A N 1
ATOM 1394 C CA . LEU A 1 175 ? 22.765 2.980 -15.554 1.00 90.19 175 LEU A CA 1
ATOM 1395 C C . LEU 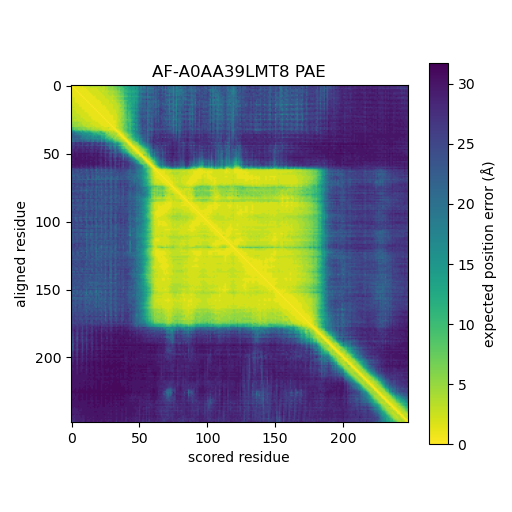A 1 175 ? 24.231 2.561 -15.386 1.00 90.19 175 LEU A C 1
ATOM 1397 O O . LEU A 1 175 ? 24.994 2.603 -16.348 1.00 90.19 175 LEU A O 1
ATOM 1401 N N . ASN A 1 176 ? 24.621 2.128 -14.185 1.00 90.56 176 ASN A N 1
ATOM 1402 C CA . ASN A 1 176 ? 25.989 1.688 -13.905 1.00 90.56 176 ASN A CA 1
ATOM 1403 C C . ASN A 1 176 ? 26.272 0.247 -14.367 1.00 90.56 176 ASN A C 1
ATOM 1405 O O . ASN A 1 176 ? 27.435 -0.141 -14.447 1.00 90.56 176 ASN A O 1
ATOM 1409 N N . ASN A 1 177 ? 25.240 -0.549 -14.678 1.00 88.12 177 ASN A N 1
ATOM 1410 C CA . ASN A 1 177 ? 25.374 -1.947 -15.107 1.00 88.12 177 ASN A CA 1
ATOM 1411 C C . ASN A 1 177 ? 24.574 -2.238 -16.396 1.00 88.12 177 ASN A C 1
ATOM 1413 O O . ASN A 1 177 ? 23.736 -3.147 -16.403 1.00 88.12 177 ASN A O 1
ATOM 1417 N N . PRO A 1 178 ? 24.839 -1.531 -17.513 1.00 77.50 178 PRO A N 1
ATOM 1418 C CA . PRO A 1 178 ? 24.037 -1.645 -18.736 1.00 77.50 178 PRO A CA 1
ATOM 1419 C C . PRO A 1 178 ? 24.069 -3.051 -19.358 1.00 77.50 178 PRO A C 1
ATOM 1421 O O . PRO A 1 178 ? 23.129 -3.454 -20.032 1.00 77.50 178 PRO A O 1
ATOM 1424 N N . ASN A 1 179 ? 25.116 -3.836 -19.081 1.00 80.69 179 ASN A N 1
ATOM 1425 C CA . ASN A 1 179 ? 25.281 -5.201 -19.594 1.00 80.69 179 ASN A CA 1
ATOM 1426 C C . ASN A 1 179 ? 24.639 -6.288 -18.702 1.00 80.69 179 ASN A C 1
ATOM 1428 O O . ASN A 1 179 ? 24.746 -7.473 -19.020 1.00 80.69 179 ASN A O 1
ATOM 1432 N N . GLY A 1 180 ? 24.020 -5.920 -17.571 1.00 64.06 180 GLY A N 1
ATOM 1433 C CA . GLY A 1 180 ? 23.459 -6.867 -16.595 1.00 64.06 180 GLY A CA 1
ATOM 1434 C C . GLY A 1 180 ? 22.069 -7.412 -16.949 1.00 64.06 180 GLY A C 1
ATOM 1435 O O . GLY A 1 180 ? 21.698 -8.487 -16.488 1.00 64.06 180 GLY A O 1
ATOM 1436 N N . TYR A 1 181 ? 21.318 -6.711 -17.800 1.00 56.53 181 TYR A N 1
ATOM 1437 C CA . TYR A 1 181 ? 19.985 -7.110 -18.259 1.00 56.53 181 TYR A CA 1
ATOM 1438 C C . TYR A 1 181 ? 20.057 -7.508 -19.737 1.00 56.53 181 TYR A C 1
ATOM 1440 O O . TYR A 1 181 ? 19.779 -6.693 -20.609 1.00 56.53 181 TYR A O 1
ATOM 1448 N N . GLY A 1 182 ? 20.485 -8.736 -20.050 1.00 53.59 182 GLY A N 1
ATOM 1449 C CA . GLY A 1 182 ? 20.480 -9.169 -21.456 1.00 53.59 182 GLY A CA 1
ATOM 1450 C C . GLY A 1 182 ? 21.352 -10.350 -21.864 1.00 53.59 182 GLY A C 1
ATOM 1451 O O . GLY A 1 182 ? 21.303 -10.735 -23.028 1.00 53.59 182 GLY A O 1
ATOM 1452 N N . LYS A 1 183 ? 22.106 -10.992 -20.964 1.00 53.91 183 LYS A N 1
ATOM 1453 C CA . LYS A 1 183 ? 22.512 -12.381 -21.229 1.00 53.91 183 LYS A CA 1
ATOM 1454 C C . LYS A 1 183 ? 21.342 -13.292 -20.887 1.00 53.91 183 LYS A C 1
ATOM 1456 O O . LYS A 1 183 ? 21.364 -14.012 -19.895 1.00 53.91 183 LYS A O 1
ATOM 1461 N N . GLU A 1 184 ? 20.302 -13.241 -21.717 1.00 52.66 184 GLU A N 1
ATOM 1462 C CA . GLU A 1 184 ? 19.491 -14.432 -21.918 1.00 52.66 184 GLU A CA 1
ATOM 1463 C C . GLU A 1 184 ? 20.482 -15.529 -22.292 1.00 52.66 184 GLU A C 1
ATOM 1465 O O . GLU A 1 184 ? 21.222 -15.409 -23.273 1.00 52.66 184 GLU A O 1
ATOM 1470 N N . ASN A 1 185 ? 20.577 -16.553 -21.449 1.00 50.31 185 ASN A N 1
ATOM 1471 C CA . ASN A 1 185 ? 21.257 -17.774 -21.817 1.00 50.31 185 ASN A CA 1
ATOM 1472 C C . ASN A 1 185 ? 20.571 -18.257 -23.098 1.00 50.31 185 ASN A C 1
ATOM 1474 O O . ASN A 1 185 ? 19.515 -18.885 -23.036 1.00 50.31 185 ASN A O 1
ATOM 1478 N N . LYS A 1 186 ? 21.159 -17.959 -24.264 1.00 50.47 186 LYS A N 1
ATOM 1479 C CA . LYS A 1 186 ? 21.014 -18.821 -25.429 1.00 50.47 186 LYS A CA 1
ATOM 1480 C C . LYS A 1 186 ? 21.471 -20.176 -24.928 1.00 50.47 186 LYS A C 1
ATOM 1482 O O . LYS A 1 186 ? 22.666 -20.416 -24.772 1.00 50.47 186 LYS A O 1
ATOM 1487 N N . LEU A 1 187 ? 20.487 -20.989 -24.570 1.00 51.66 187 LEU A N 1
ATOM 1488 C CA . LEU A 1 187 ? 20.614 -22.403 -24.313 1.00 51.66 187 LEU A CA 1
ATOM 1489 C C . LEU A 1 187 ? 21.255 -22.967 -25.586 1.00 51.66 187 LEU A C 1
ATOM 1491 O O . LEU A 1 187 ? 20.581 -23.192 -26.588 1.00 51.66 187 LEU A O 1
ATOM 1495 N N . SER A 1 188 ? 22.586 -23.051 -25.589 1.00 47.19 188 SER A N 1
ATOM 1496 C CA . SER A 1 188 ? 23.328 -23.784 -26.598 1.00 47.19 188 SER A CA 1
ATOM 1497 C C . SER A 1 188 ? 22.907 -25.225 -26.397 1.00 47.19 188 SER A C 1
ATOM 1499 O O . SER A 1 188 ? 23.240 -25.843 -25.387 1.00 47.19 188 SER A O 1
ATOM 1501 N N . SER A 1 189 ? 22.076 -25.711 -27.308 1.00 55.69 189 SER A N 1
ATOM 1502 C CA . SER A 1 189 ? 21.534 -27.059 -27.321 1.00 55.69 189 SER A CA 1
ATOM 1503 C C . SER A 1 189 ? 22.592 -28.065 -27.768 1.00 55.69 189 SER A C 1
ATOM 1505 O O . SER A 1 189 ? 22.322 -28.845 -28.668 1.00 55.69 189 SER A O 1
ATOM 1507 N N . ASP A 1 190 ? 23.783 -28.041 -27.175 1.00 50.56 190 ASP A N 1
ATOM 1508 C CA . ASP A 1 190 ? 24.830 -29.009 -27.479 1.00 50.56 190 ASP A CA 1
ATOM 1509 C C . ASP A 1 190 ? 25.484 -29.484 -26.182 1.00 50.56 190 ASP A C 1
ATOM 1511 O O . ASP A 1 190 ? 26.175 -28.734 -25.496 1.00 50.56 190 ASP A O 1
ATOM 1515 N N . GLY A 1 191 ? 25.266 -30.765 -25.879 1.00 42.81 191 GLY A N 1
ATOM 1516 C CA . GLY A 1 191 ? 26.126 -31.538 -24.989 1.00 42.81 191 GLY A CA 1
ATOM 1517 C C . GLY A 1 191 ? 25.576 -31.791 -23.591 1.00 42.81 191 GLY A C 1
ATOM 1518 O O . GLY A 1 191 ? 25.911 -31.098 -22.637 1.00 42.81 191 GLY A O 1
ATOM 1519 N N . LEU A 1 192 ? 24.820 -32.885 -23.451 1.00 49.97 192 LEU A N 1
ATOM 1520 C CA . LEU A 1 192 ? 24.785 -33.654 -22.209 1.00 49.97 192 LEU A CA 1
ATOM 1521 C C . LEU A 1 192 ? 26.224 -33.951 -21.749 1.00 49.97 192 LEU A C 1
ATOM 1523 O O . LEU A 1 192 ? 26.948 -34.683 -22.421 1.00 49.97 192 LEU A O 1
ATOM 1527 N N . SER A 1 193 ? 26.585 -33.513 -20.548 1.00 42.09 193 SER A N 1
ATOM 1528 C CA . SER A 1 193 ? 27.490 -34.278 -19.693 1.00 42.09 193 SER A CA 1
ATOM 1529 C C . SER A 1 193 ? 27.058 -34.110 -18.244 1.00 42.09 193 SER A C 1
ATOM 1531 O O . SER A 1 193 ? 27.188 -33.039 -17.653 1.00 42.09 193 SER A O 1
ATOM 1533 N N . VAL A 1 194 ? 26.509 -35.190 -17.695 1.00 47.94 194 VAL A N 1
ATOM 1534 C CA . VAL A 1 194 ? 26.272 -35.379 -16.267 1.00 47.94 194 VAL A CA 1
ATOM 1535 C C . VAL A 1 194 ? 27.630 -35.349 -15.573 1.00 47.94 194 VAL A C 1
ATOM 1537 O O . VAL A 1 194 ? 28.404 -36.295 -15.683 1.00 47.94 194 VAL A O 1
ATOM 1540 N N . ALA A 1 195 ? 27.916 -34.258 -14.871 1.00 39.66 195 ALA A N 1
ATOM 1541 C CA . ALA A 1 195 ? 28.934 -34.222 -13.836 1.00 39.66 195 ALA A CA 1
ATOM 1542 C C . ALA A 1 195 ? 28.220 -33.920 -12.517 1.00 39.66 195 ALA A C 1
ATOM 1544 O O . ALA A 1 195 ? 27.701 -32.828 -12.293 1.00 39.66 195 ALA A O 1
ATOM 1545 N N . THR A 1 196 ? 28.134 -34.952 -11.685 1.00 46.25 196 THR A N 1
ATOM 1546 C CA . THR A 1 196 ? 27.763 -34.897 -10.273 1.00 46.25 196 THR A CA 1
ATOM 1547 C C . THR A 1 196 ? 28.619 -33.861 -9.553 1.00 46.25 196 THR A C 1
ATOM 1549 O O . THR A 1 196 ? 29.841 -33.972 -9.539 1.00 46.25 196 THR A O 1
ATOM 1552 N N . MET A 1 197 ? 27.968 -32.867 -8.952 1.00 40.88 197 MET A N 1
ATOM 1553 C CA . MET A 1 197 ? 28.598 -31.868 -8.095 1.00 40.88 197 MET A CA 1
ATOM 1554 C C . MET A 1 197 ? 28.163 -32.144 -6.649 1.00 40.88 197 MET A C 1
ATOM 1556 O O . MET A 1 197 ? 27.340 -31.436 -6.074 1.00 40.88 197 MET A O 1
ATOM 1560 N N . GLU A 1 198 ? 28.669 -33.245 -6.095 1.00 47.47 198 GLU A N 1
ATOM 1561 C CA . GLU A 1 198 ? 28.845 -33.382 -4.651 1.00 47.47 198 GLU A CA 1
ATOM 1562 C C . GLU A 1 198 ? 30.132 -32.633 -4.311 1.00 47.47 198 GLU A C 1
ATOM 1564 O O . GLU A 1 198 ? 31.192 -33.046 -4.756 1.00 47.47 198 GLU A O 1
ATOM 1569 N N . ASP A 1 199 ? 30.013 -31.480 -3.653 1.00 45.16 199 ASP A N 1
ATOM 1570 C CA . ASP A 1 199 ? 31.009 -30.875 -2.752 1.00 45.16 199 ASP A CA 1
ATOM 1571 C C . ASP A 1 199 ? 30.823 -29.359 -2.724 1.00 45.16 199 ASP A C 1
ATOM 1573 O O . ASP A 1 199 ? 31.156 -28.664 -3.680 1.00 45.16 199 ASP A O 1
ATOM 1577 N N . CYS A 1 200 ? 30.280 -28.858 -1.609 1.00 36.97 200 CYS A N 1
ATOM 1578 C CA . CYS A 1 200 ? 30.609 -27.578 -0.955 1.00 36.97 200 CYS A CA 1
ATOM 1579 C C . CYS A 1 200 ? 29.473 -27.160 -0.005 1.00 36.97 200 CYS A C 1
ATOM 1581 O O . CYS A 1 200 ? 28.839 -26.120 -0.174 1.00 36.97 200 CYS A O 1
ATOM 1583 N N . MET A 1 201 ? 29.220 -27.966 1.027 1.00 36.19 201 MET A N 1
ATOM 1584 C CA . MET A 1 201 ? 28.467 -27.534 2.208 1.00 36.19 201 MET A CA 1
ATOM 1585 C C . MET A 1 201 ? 29.276 -27.891 3.460 1.00 36.19 201 MET A C 1
ATOM 1587 O O . MET A 1 201 ? 29.393 -29.071 3.788 1.00 36.19 201 MET A O 1
ATOM 1591 N N . PRO A 1 202 ? 29.853 -26.907 4.175 1.00 41.56 202 PRO A N 1
ATOM 1592 C CA . PRO A 1 202 ? 30.501 -27.154 5.454 1.00 41.56 202 PRO A CA 1
ATOM 1593 C C . PRO A 1 202 ? 29.456 -27.504 6.518 1.00 41.56 202 PRO A C 1
ATOM 1595 O O . PRO A 1 202 ? 28.712 -26.655 7.012 1.00 41.56 202 PRO A O 1
ATOM 1598 N N . THR A 1 203 ? 29.418 -28.775 6.905 1.00 44.25 203 THR A N 1
ATOM 1599 C CA . THR A 1 203 ? 28.709 -29.257 8.090 1.00 44.25 203 THR A CA 1
ATOM 1600 C C . THR A 1 203 ? 29.424 -28.786 9.356 1.00 44.25 203 THR A C 1
ATOM 1602 O O . THR A 1 203 ? 30.412 -29.387 9.778 1.00 44.25 203 THR A O 1
ATOM 1605 N N . HIS A 1 204 ? 28.902 -27.757 10.023 1.00 37.59 204 HIS A N 1
ATOM 1606 C CA . HIS A 1 204 ? 29.227 -27.500 11.428 1.00 37.59 204 HIS A CA 1
ATOM 1607 C C . HIS A 1 204 ? 28.195 -28.171 12.336 1.00 37.59 204 HIS A C 1
ATOM 1609 O O . HIS A 1 204 ? 27.273 -27.546 12.854 1.00 37.59 204 HIS A O 1
ATOM 1615 N N . SER A 1 205 ? 28.385 -29.473 12.557 1.00 41.50 205 SER A N 1
ATOM 1616 C CA . SER A 1 205 ? 27.882 -30.146 13.751 1.00 41.50 205 SER A CA 1
ATOM 1617 C C . SER A 1 205 ? 28.957 -30.080 14.828 1.00 41.50 205 SER A C 1
ATOM 1619 O O . SER A 1 205 ? 30.073 -30.544 14.598 1.00 41.50 205 SER A O 1
ATOM 1621 N N . ASN A 1 206 ? 28.630 -29.591 16.021 1.00 46.12 206 ASN A N 1
ATOM 1622 C CA . ASN A 1 206 ? 29.278 -30.127 17.205 1.00 46.12 206 ASN A CA 1
ATOM 1623 C C . ASN A 1 206 ? 28.347 -30.187 18.405 1.00 46.12 206 ASN A C 1
ATOM 1625 O O . ASN A 1 206 ? 27.433 -29.394 18.613 1.00 46.12 206 ASN A O 1
ATOM 1629 N N . ARG A 1 207 ? 28.589 -31.265 19.129 1.00 44.53 207 ARG A N 1
ATOM 1630 C CA . ARG A 1 207 ? 27.696 -32.028 19.977 1.00 44.53 207 ARG A CA 1
ATOM 1631 C C . ARG A 1 207 ? 28.069 -31.756 21.431 1.00 44.53 207 ARG A C 1
ATOM 1633 O O . ARG A 1 207 ? 29.241 -31.779 21.775 1.00 44.53 207 ARG A O 1
ATOM 1640 N N . ARG A 1 208 ? 27.030 -31.540 22.243 1.00 48.47 208 ARG A N 1
ATOM 1641 C CA . ARG A 1 208 ? 26.875 -31.783 23.693 1.00 48.47 208 ARG A CA 1
ATOM 1642 C C . ARG A 1 208 ? 28.138 -32.059 24.524 1.00 48.47 208 ARG A C 1
ATOM 1644 O O . ARG A 1 208 ? 28.826 -33.041 24.272 1.00 48.47 208 ARG A O 1
ATOM 1651 N N . LYS A 1 209 ? 28.212 -31.413 25.693 1.00 52.50 209 LYS A N 1
ATOM 1652 C CA . LYS A 1 209 ? 28.446 -32.102 26.976 1.00 52.50 209 LYS A CA 1
ATOM 1653 C C . LYS A 1 209 ? 27.888 -31.276 28.137 1.00 52.50 209 LYS A C 1
ATOM 1655 O O . LYS A 1 209 ? 28.280 -30.138 28.358 1.00 52.50 209 LYS A O 1
ATOM 1660 N N . SER A 1 210 ? 26.946 -31.878 28.845 1.00 51.38 210 SER A N 1
ATOM 1661 C CA . SER A 1 210 ? 26.458 -31.492 30.163 1.00 51.38 210 SER A CA 1
ATOM 1662 C C . SER A 1 210 ? 27.447 -31.961 31.234 1.00 51.38 210 SER A C 1
ATOM 1664 O O . SER A 1 210 ? 27.931 -33.086 31.140 1.00 51.38 210 SER A O 1
ATOM 1666 N N . ALA A 1 211 ? 27.687 -31.147 32.265 1.00 44.47 211 ALA A N 1
ATOM 1667 C CA . ALA A 1 211 ? 27.945 -31.606 33.632 1.00 44.47 211 ALA A CA 1
ATOM 1668 C C . ALA A 1 211 ? 27.847 -30.439 34.628 1.00 44.47 211 ALA A C 1
ATOM 1670 O O . ALA A 1 211 ? 28.293 -29.324 34.379 1.00 44.47 211 ALA A O 1
ATOM 1671 N N . VAL A 1 212 ? 27.216 -30.770 35.745 1.00 52.41 212 VAL A N 1
ATOM 1672 C CA . VAL A 1 212 ? 26.913 -30.012 36.958 1.00 52.41 212 VAL A CA 1
ATOM 1673 C C . VAL A 1 212 ? 28.190 -29.643 37.721 1.00 52.41 212 VAL A C 1
ATOM 1675 O O . VAL A 1 212 ? 29.084 -30.472 37.788 1.00 52.41 212 VAL A O 1
ATOM 1678 N N . HIS A 1 213 ? 28.250 -28.458 38.342 1.00 46.06 213 HIS A N 1
ATOM 1679 C CA . HIS A 1 213 ? 28.706 -28.264 39.730 1.00 46.06 213 HIS A CA 1
ATOM 1680 C C . HIS A 1 213 ? 28.472 -26.813 40.186 1.00 46.06 213 HIS A C 1
ATOM 1682 O O . HIS A 1 213 ? 28.891 -25.844 39.560 1.00 46.06 213 HIS A O 1
ATOM 1688 N N . SER A 1 214 ? 27.773 -26.694 41.308 1.00 46.50 214 SER A N 1
ATOM 1689 C CA . SER A 1 214 ? 27.575 -25.511 42.139 1.00 46.50 214 SER A CA 1
ATOM 1690 C C . SER A 1 214 ? 28.863 -25.073 42.845 1.00 46.50 214 SER A C 1
ATOM 1692 O O . SER A 1 214 ? 29.495 -25.918 43.473 1.00 46.50 214 SER A O 1
ATOM 1694 N N . ALA A 1 215 ? 29.174 -23.772 42.867 1.00 41.38 215 ALA A N 1
ATOM 1695 C CA . ALA A 1 215 ? 29.791 -23.101 44.018 1.00 41.38 215 ALA A CA 1
ATOM 1696 C C . ALA A 1 215 ? 29.813 -21.572 43.850 1.00 41.38 215 ALA A C 1
ATOM 1698 O O . ALA A 1 215 ? 30.206 -21.020 42.828 1.00 41.38 215 ALA A O 1
ATOM 1699 N N . VAL A 1 216 ? 29.399 -20.923 44.931 1.00 50.56 216 VAL A N 1
ATOM 1700 C CA . VAL A 1 216 ? 29.538 -19.514 45.298 1.00 50.56 216 VAL A CA 1
ATOM 1701 C C . VAL A 1 216 ? 30.968 -19.002 45.081 1.00 50.56 216 VAL A C 1
ATOM 1703 O O . VAL A 1 216 ? 31.892 -19.642 45.565 1.00 50.56 216 VAL A O 1
ATOM 1706 N N . GLN A 1 217 ? 31.147 -17.802 44.505 1.00 46.53 217 GLN A N 1
ATOM 1707 C CA . GLN A 1 217 ? 32.059 -16.792 45.065 1.00 46.53 217 GLN A CA 1
ATOM 1708 C C . GLN A 1 217 ? 31.895 -15.380 44.480 1.00 46.53 217 GLN A C 1
ATOM 1710 O O . GLN A 1 217 ? 31.327 -15.153 43.418 1.00 46.53 217 GLN A O 1
ATOM 1715 N N . LYS A 1 218 ? 32.355 -14.434 45.302 1.00 42.75 218 LYS A N 1
ATOM 1716 C CA . LYS A 1 218 ? 32.187 -12.981 45.271 1.00 42.75 218 LYS A CA 1
ATOM 1717 C C . LYS A 1 218 ? 33.016 -12.317 44.166 1.00 42.75 218 LYS A C 1
ATOM 1719 O O . LYS A 1 218 ? 33.981 -12.878 43.663 1.00 42.75 218 LYS A O 1
ATOM 1724 N N . GLY A 1 219 ? 32.618 -11.097 43.813 1.00 40.12 219 GLY A N 1
ATOM 1725 C CA . GLY A 1 219 ? 33.037 -10.429 42.587 1.00 40.12 219 GLY A CA 1
ATOM 1726 C C . GLY A 1 219 ? 34.439 -9.827 42.559 1.00 40.12 219 GLY A C 1
ATOM 1727 O O . GLY A 1 219 ? 35.129 -9.748 43.568 1.00 40.12 219 GLY A O 1
ATOM 1728 N N . LYS A 1 220 ? 34.806 -9.303 41.386 1.00 40.91 220 LYS A N 1
ATOM 1729 C CA . LYS A 1 220 ? 35.661 -8.120 41.214 1.00 40.91 220 LYS A CA 1
ATOM 1730 C C . LYS A 1 220 ? 35.701 -7.697 39.744 1.00 40.91 220 LYS A C 1
ATOM 1732 O O . LYS A 1 220 ? 35.645 -8.507 38.831 1.00 40.91 220 LYS A O 1
ATOM 1737 N N . LYS A 1 221 ? 35.797 -6.380 39.595 1.00 48.03 221 LYS A N 1
ATOM 1738 C CA . LYS A 1 221 ? 35.956 -5.550 38.398 1.00 48.03 221 LYS A CA 1
ATOM 1739 C C . LYS A 1 221 ? 36.999 -6.079 37.403 1.00 48.03 221 LYS A C 1
ATOM 1741 O O . LYS A 1 221 ? 38.089 -6.440 37.838 1.00 48.03 221 LYS A O 1
ATOM 1746 N N . ARG A 1 222 ? 36.719 -5.928 36.100 1.00 39.91 222 ARG A N 1
ATOM 1747 C CA . ARG A 1 222 ? 37.625 -5.418 35.038 1.00 39.91 222 ARG A CA 1
ATOM 1748 C C . ARG A 1 222 ? 36.882 -5.420 33.693 1.00 39.91 222 ARG A C 1
ATOM 1750 O O . ARG A 1 222 ? 36.333 -6.433 33.296 1.00 39.91 222 ARG A O 1
ATOM 1757 N N . SER A 1 223 ? 36.588 -4.237 33.157 1.00 41.72 223 SER A N 1
ATOM 1758 C CA . SER A 1 223 ? 37.287 -3.619 32.015 1.00 41.72 223 SER A CA 1
ATOM 1759 C C . SER A 1 223 ? 37.182 -4.433 30.720 1.00 41.72 223 SER A C 1
ATOM 1761 O O . SER A 1 223 ? 38.003 -5.312 30.471 1.00 41.72 223 SER A O 1
ATOM 1763 N N . SER A 1 224 ? 36.218 -4.081 29.869 1.00 40.19 224 SER A N 1
ATOM 1764 C CA . SER A 1 224 ? 36.248 -4.421 28.447 1.00 40.19 224 SER A CA 1
ATOM 1765 C C . SER A 1 224 ? 36.314 -3.136 27.634 1.00 40.19 224 SER A C 1
ATOM 1767 O O . SER A 1 224 ? 35.409 -2.303 27.685 1.00 40.19 224 SER A O 1
ATOM 1769 N N . ASN A 1 225 ? 37.412 -3.004 26.898 1.00 36.94 225 ASN A N 1
ATOM 1770 C CA . ASN A 1 225 ? 37.592 -2.041 25.829 1.00 36.94 225 ASN A CA 1
ATOM 1771 C C . ASN A 1 225 ? 36.495 -2.247 24.778 1.00 36.94 225 ASN A C 1
ATOM 1773 O O . ASN A 1 225 ? 36.345 -3.353 24.261 1.00 36.94 225 ASN A O 1
ATOM 1777 N N . PHE A 1 226 ? 35.768 -1.183 24.450 1.00 37.19 226 PHE A N 1
ATOM 1778 C CA . PHE A 1 226 ? 34.970 -1.102 23.233 1.00 37.19 226 PHE A CA 1
ATOM 1779 C C . PHE A 1 226 ? 35.586 -0.012 22.357 1.00 37.19 226 PHE A C 1
ATOM 1781 O O . PHE A 1 226 ? 35.733 1.134 22.781 1.00 37.19 226 PHE A O 1
ATOM 1788 N N . LEU A 1 227 ? 36.013 -0.409 21.163 1.00 35.97 227 LEU A N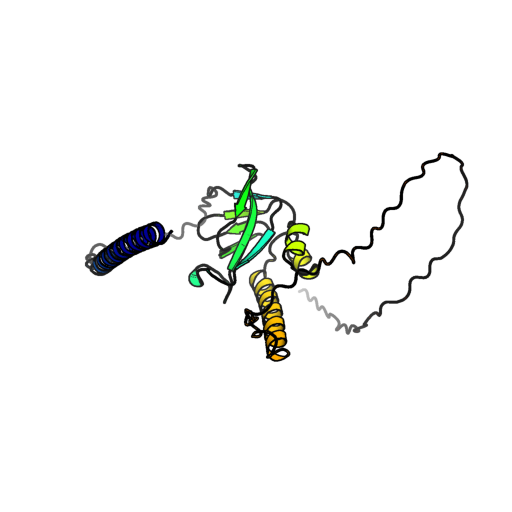 1
ATOM 1789 C CA . LEU A 1 227 ? 36.565 0.471 20.145 1.00 35.97 227 LEU A CA 1
ATOM 1790 C C . LEU A 1 227 ? 35.425 1.238 19.455 1.00 35.97 227 LEU A C 1
ATOM 1792 O O . LEU A 1 227 ? 34.521 0.643 18.879 1.00 35.97 227 LEU A O 1
ATOM 1796 N N . SER A 1 228 ? 35.499 2.564 19.583 1.00 34.00 228 SER A N 1
ATOM 1797 C CA . SER A 1 228 ? 35.267 3.608 18.571 1.00 34.00 228 SER A CA 1
ATOM 1798 C C . SER A 1 228 ? 34.261 3.364 17.432 1.00 34.00 228 SER A C 1
ATOM 1800 O O . SER A 1 228 ? 34.558 2.647 16.478 1.00 34.00 228 SER A O 1
ATOM 1802 N N . VAL A 1 229 ? 33.182 4.158 17.429 1.00 36.69 229 VAL A N 1
ATOM 1803 C CA . VAL A 1 229 ? 32.551 4.681 16.204 1.00 36.69 229 VAL A CA 1
ATOM 1804 C C . VAL A 1 229 ? 32.331 6.188 16.372 1.00 36.69 229 VAL A C 1
ATOM 1806 O O . VAL A 1 229 ? 31.858 6.652 17.408 1.00 36.69 229 VAL A O 1
ATOM 1809 N N . ASN A 1 230 ? 32.749 6.930 15.349 1.00 33.09 230 ASN A N 1
ATOM 1810 C CA . ASN A 1 230 ? 32.874 8.381 15.288 1.00 33.09 230 ASN A CA 1
ATOM 1811 C C . ASN A 1 230 ? 31.561 9.139 15.535 1.00 33.09 230 ASN A C 1
ATOM 1813 O O . ASN A 1 230 ? 30.560 8.932 14.851 1.00 33.09 230 ASN A O 1
ATOM 1817 N N . THR A 1 231 ? 31.626 10.109 16.443 1.00 34.47 231 THR A N 1
ATOM 1818 C CA . THR A 1 231 ? 30.685 11.222 16.572 1.00 34.47 231 THR A CA 1
ATOM 1819 C C . THR A 1 231 ? 31.014 12.298 15.538 1.00 34.47 231 THR A C 1
ATOM 1821 O O . THR A 1 231 ? 32.082 12.902 15.602 1.00 34.47 231 THR A O 1
ATOM 1824 N N . PHE A 1 232 ? 30.090 12.573 14.616 1.00 39.69 232 PHE A N 1
ATOM 1825 C CA . PHE A 1 232 ? 30.076 13.836 13.878 1.00 39.69 232 PHE A CA 1
ATOM 1826 C C . PHE A 1 232 ? 29.352 14.877 14.738 1.00 39.69 232 PHE A C 1
ATOM 1828 O O . PHE A 1 232 ? 28.139 14.812 14.941 1.00 39.69 232 PHE A O 1
ATOM 1835 N N . THR A 1 233 ? 30.126 15.804 15.286 1.00 38.28 233 THR A N 1
ATOM 1836 C CA . THR A 1 233 ? 29.665 17.034 15.927 1.00 38.28 233 THR A CA 1
ATOM 1837 C C . THR A 1 233 ? 29.173 18.003 14.855 1.00 38.28 233 THR A C 1
ATOM 1839 O O . THR A 1 233 ? 29.926 18.324 13.941 1.00 38.28 233 THR A O 1
ATOM 1842 N N . ASN A 1 234 ? 27.945 18.502 14.982 1.00 46.56 234 ASN A N 1
ATOM 1843 C CA . ASN A 1 234 ? 27.571 19.793 14.414 1.00 46.56 234 ASN A CA 1
ATOM 1844 C C . ASN A 1 234 ? 27.043 20.657 15.556 1.00 46.56 234 ASN A C 1
ATOM 1846 O O . ASN A 1 234 ? 26.040 20.331 16.193 1.00 46.56 234 ASN A O 1
ATOM 1850 N N . ASP A 1 235 ? 27.804 21.712 15.821 1.00 43.94 235 ASP A N 1
ATOM 1851 C CA . ASP A 1 235 ? 27.610 22.675 16.888 1.00 43.94 235 ASP A CA 1
ATOM 1852 C C . ASP A 1 235 ? 26.317 23.477 16.748 1.00 43.94 235 ASP A C 1
ATOM 1854 O O . ASP A 1 235 ? 25.868 23.855 15.663 1.00 43.94 235 ASP A O 1
ATOM 1858 N N . MET A 1 236 ? 25.761 23.771 17.920 1.00 40.56 236 MET A N 1
ATOM 1859 C CA . MET A 1 236 ? 24.685 24.718 18.150 1.00 40.56 236 MET A CA 1
ATOM 1860 C C . MET A 1 236 ? 25.175 26.162 17.999 1.00 40.56 236 MET A C 1
ATOM 1862 O O . MET A 1 236 ? 26.226 26.533 18.512 1.00 40.56 236 MET A O 1
ATOM 1866 N N . THR A 1 237 ? 24.321 27.027 17.456 1.00 56.16 237 THR A N 1
ATOM 1867 C CA . THR A 1 237 ? 24.281 28.448 17.834 1.00 56.16 237 THR A CA 1
ATOM 1868 C C . THR A 1 237 ? 22.897 28.768 18.407 1.00 56.16 237 THR A C 1
ATOM 1870 O O . THR A 1 237 ? 21.893 28.522 17.738 1.00 56.16 237 THR A O 1
ATOM 1873 N N . PRO A 1 238 ? 22.798 29.298 19.642 1.00 58.69 238 PRO A N 1
ATOM 1874 C CA . PRO A 1 238 ? 21.546 29.796 20.197 1.00 58.69 238 PRO A CA 1
ATOM 1875 C C . PRO A 1 238 ? 21.424 31.315 19.992 1.00 58.69 238 PRO A C 1
ATOM 1877 O O . PRO A 1 238 ? 22.323 32.072 20.352 1.00 58.69 238 PRO A O 1
ATOM 1880 N N . VAL A 1 239 ? 20.281 31.778 19.477 1.00 53.78 239 VAL A N 1
ATOM 1881 C CA . VAL A 1 239 ? 19.900 33.201 19.507 1.00 53.78 239 VAL A CA 1
ATOM 1882 C C . VAL A 1 239 ? 18.829 33.405 20.574 1.00 53.78 239 VAL A C 1
ATOM 1884 O O . VAL A 1 239 ? 17.800 32.733 20.607 1.00 53.78 239 VAL A O 1
ATOM 1887 N N . ALA A 1 240 ? 19.146 34.321 21.482 1.00 54.81 240 ALA A N 1
ATOM 1888 C CA . ALA A 1 240 ? 18.463 34.600 22.729 1.00 54.81 240 ALA A CA 1
ATOM 1889 C C . ALA A 1 240 ? 17.045 35.173 22.570 1.00 54.81 240 ALA A C 1
ATOM 1891 O O . ALA A 1 240 ? 16.750 35.983 21.691 1.00 54.81 240 ALA A O 1
ATOM 1892 N N . ALA A 1 241 ? 16.193 34.805 23.526 1.00 52.31 241 ALA A N 1
ATOM 1893 C CA . ALA A 1 241 ? 14.893 35.401 23.783 1.00 52.31 241 ALA A CA 1
ATOM 1894 C C . ALA A 1 241 ? 15.019 36.817 24.377 1.00 52.31 241 ALA A C 1
ATOM 1896 O O . ALA A 1 241 ? 15.869 37.072 25.232 1.00 52.31 241 ALA A O 1
ATOM 1897 N N . ARG A 1 242 ? 14.092 37.718 24.025 1.00 54.41 242 ARG A N 1
ATOM 1898 C C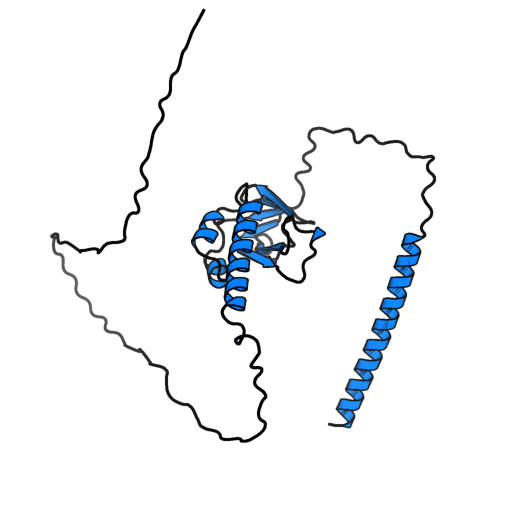A . ARG A 1 242 ? 13.819 38.933 24.807 1.00 54.41 242 ARG A CA 1
ATOM 1899 C C . ARG A 1 242 ? 12.316 39.160 24.931 1.00 54.41 242 ARG A C 1
ATOM 1901 O O . ARG A 1 242 ? 11.656 39.605 24.000 1.00 54.41 242 ARG A O 1
ATOM 1908 N N . ALA A 1 243 ? 11.799 38.875 26.120 1.00 57.31 243 ALA A N 1
ATOM 1909 C CA . ALA A 1 243 ? 10.472 39.269 26.560 1.00 57.31 243 ALA A CA 1
ATOM 1910 C C . ALA A 1 243 ? 10.447 40.767 26.910 1.00 57.31 243 ALA A C 1
ATOM 1912 O O . ALA A 1 243 ? 11.357 41.272 27.572 1.00 57.31 243 ALA A O 1
ATOM 1913 N N . LYS A 1 244 ? 9.367 41.465 26.547 1.00 63.12 244 LYS A N 1
ATOM 1914 C CA . LYS A 1 244 ? 8.930 42.681 27.240 1.00 63.12 244 LYS A CA 1
ATOM 1915 C C . LYS A 1 244 ? 7.443 42.569 27.544 1.00 63.12 244 LYS A C 1
ATOM 1917 O O . LYS A 1 244 ? 6.597 42.510 26.663 1.00 63.12 244 LYS A O 1
ATOM 1922 N N . ARG A 1 245 ? 7.186 42.506 28.844 1.00 58.66 245 ARG A N 1
ATOM 1923 C CA . ARG A 1 245 ? 5.900 42.595 29.520 1.00 58.66 245 ARG A CA 1
ATOM 1924 C C . ARG A 1 245 ? 5.671 44.083 29.781 1.00 58.66 245 ARG A C 1
ATOM 1926 O O . ARG A 1 245 ? 6.536 44.724 30.376 1.00 58.66 245 ARG A O 1
ATOM 1933 N N . THR A 1 246 ? 4.536 44.638 29.383 1.00 66.00 246 THR A N 1
ATOM 1934 C CA . THR A 1 246 ? 4.104 45.950 29.879 1.00 66.00 246 THR A CA 1
ATOM 1935 C C . THR A 1 246 ? 2.626 45.859 30.209 1.00 66.00 246 THR A C 1
ATOM 1937 O O . THR A 1 246 ? 1.793 45.642 29.340 1.00 66.00 246 THR A O 1
ATOM 1940 N N . ARG A 1 247 ? 2.346 45.938 31.512 1.00 61.56 247 ARG A N 1
ATOM 1941 C CA . ARG A 1 247 ? 1.035 46.250 32.071 1.00 61.56 247 ARG A CA 1
ATOM 1942 C C . ARG A 1 247 ? 0.865 47.765 32.023 1.00 61.56 247 ARG A C 1
ATOM 1944 O O . ARG A 1 247 ? 1.773 48.467 32.472 1.00 61.56 247 ARG A O 1
ATOM 1951 N N . ARG A 1 248 ? -0.304 48.222 31.600 1.00 63.62 248 ARG A N 1
ATOM 1952 C CA . ARG A 1 248 ? -1.105 49.234 32.291 1.00 63.62 248 ARG A CA 1
ATOM 1953 C C . ARG A 1 248 ? -2.548 49.062 31.854 1.00 63.62 248 ARG A C 1
ATOM 1955 O O . ARG A 1 248 ? -2.736 48.779 30.653 1.00 63.62 248 ARG A O 1
#

Secondary structure (DSSP, 8-state):
-HHHHHHHHHHHHHHHHHHHHHHHHHHHHHHHHHTPPPPPTT----------TT-----S--EEEEEEEEEEE-SS--GGG-SSSS-EEEEEEEETTT--EEE-----EEEETTEEE-SS-EEEEESS--HHHHHHTT--HHHHHHHTTS--TTHHHHHHHHHHHHHHHHHHHHHH-TTSS-------------------------------------------------------------------

Nearest PDB structures (foldseek):
  3sjn-assembly1_A  TM=4.760E-01  e=1.206E+00  Shewanella pealeana ATCC 700345
  8to0-assembly1_Fv  TM=3.621E-01  e=1.651E+00  Mus musculus

Sequence (248 aa):
MLTEILEQVGQIERAREKLDQEVVKLKTLLKTAELAPPLPSSQCLALVPVRSANNRVESEDKITIRDWYFRLLVRNFDPTSTPFDGFAVILGGIRTDTNQEWITGSVVNVVKKRTLCTGDNTYKLDGPISERSMIDMGFPQDFILRVAEGFPRNYKSVFEKFYASVRNKADAYVLNNPNGYGKENKLSSDGLSVATMEDCMPTHSNRRKSAVHSAVQKGKKRSSNFLSVNTFTNDMTPVAARAKRTRR

pLDDT: mean 76.72, std 23.31, range [33.09, 98.44]

Solvent-accessible surface area (backbone atoms only — not comparable to full-atom values): 16223 Å² total; per-residue (Å²): 108,75,68,58,51,54,52,52,52,56,50,50,54,54,53,49,53,54,50,55,52,52,54,52,53,51,53,53,51,52,58,55,63,73,65,59,75,80,74,75,85,85,71,74,73,77,74,67,78,73,82,69,80,83,77,82,76,86,74,71,80,65,47,43,29,30,64,23,42,74,47,79,38,72,63,97,70,64,67,90,60,25,81,42,88,78,37,35,46,29,40,37,28,31,29,69,91,77,70,40,82,42,71,55,63,38,48,50,46,71,83,44,44,44,27,34,28,33,93,88,52,44,38,33,56,40,77,49,48,32,61,68,62,40,48,77,72,67,51,56,67,78,59,47,66,65,38,27,81,27,48,49,98,60,36,68,63,56,51,52,52,50,50,51,53,52,49,52,51,50,53,51,51,48,71,77,39,69,78,74,79,70,78,68,79,74,75,71,92,72,77,92,73,94,72,88,82,86,85,89,75,90,81,85,80,86,80,87,84,90,83,88,83,91,79,91,83,84,90,82,90,81,89,78,91,78,86,85,81,88,82,84,84,80,85,85,83,89,83,83,88,83,88,84,89,82,90,130

Radius of gyration: 31.86 Å; Cα contacts (8 Å, |Δi|>4): 200; chains: 1; bounding box: 75×86×77 Å

InterPro domains:
  IPR015216 SANT associated [PF09133] (88-157)

Organism: NCBI:txid289476